Protein AF-A0A7S2PV99-F1 (afdb_monomer_lite)

Structure (mmCIF, N/CA/C/O backbone):
data_AF-A0A7S2PV99-F1
#
_entry.id   AF-A0A7S2PV99-F1
#
loop_
_atom_site.group_PDB
_atom_site.id
_atom_site.type_symbol
_atom_site.label_atom_id
_atom_site.label_alt_id
_atom_site.label_comp_id
_atom_site.label_asym_id
_atom_site.label_entity_id
_atom_site.label_seq_id
_atom_site.pdbx_PDB_ins_code
_atom_site.Cartn_x
_atom_site.Cartn_y
_atom_site.Cartn_z
_atom_site.occupancy
_atom_site.B_iso_or_equiv
_atom_site.auth_seq_id
_atom_site.auth_comp_id
_atom_site.auth_asym_id
_atom_site.auth_atom_id
_atom_site.pdbx_PDB_model_num
ATOM 1 N N . MET A 1 1 ? 14.494 -31.773 10.490 1.00 36.34 1 MET A N 1
ATOM 2 C CA . MET A 1 1 ? 15.776 -31.047 10.421 1.00 36.34 1 MET A CA 1
ATOM 3 C C . MET A 1 1 ? 15.807 -30.172 11.661 1.00 36.34 1 MET A C 1
ATOM 5 O O . MET A 1 1 ? 15.012 -29.248 11.762 1.00 36.34 1 MET A O 1
ATOM 9 N N . GLU A 1 2 ? 16.535 -30.639 12.672 1.00 25.75 2 GLU A N 1
ATOM 10 C CA . GLU A 1 2 ? 16.505 -30.145 14.052 1.00 25.75 2 GLU A CA 1
ATOM 11 C C . GLU A 1 2 ? 17.204 -28.788 14.174 1.00 25.75 2 GLU A C 1
ATOM 13 O O . GLU A 1 2 ? 18.261 -28.562 13.589 1.00 25.75 2 GLU A O 1
ATOM 18 N N . VAL A 1 3 ? 16.589 -27.887 14.935 1.00 31.22 3 VAL A N 1
ATOM 19 C CA . VAL A 1 3 ? 17.133 -26.573 15.290 1.00 31.22 3 VAL A CA 1
ATOM 20 C C . VAL A 1 3 ? 17.971 -26.751 16.560 1.00 31.22 3 VAL A C 1
ATOM 22 O O . VAL A 1 3 ? 17.421 -27.233 17.552 1.00 31.22 3 VAL A O 1
ATOM 25 N N . PRO A 1 4 ? 19.267 -26.390 16.595 1.00 48.78 4 PRO A N 1
ATOM 26 C CA . PRO A 1 4 ? 20.024 -26.475 17.832 1.00 48.78 4 PRO A CA 1
ATOM 27 C C . PRO A 1 4 ? 19.738 -25.277 18.748 1.00 48.78 4 PRO A C 1
ATOM 29 O O . PRO A 1 4 ? 19.772 -24.116 18.338 1.00 48.78 4 PRO A O 1
ATOM 32 N N . ASN A 1 5 ? 19.488 -25.611 20.015 1.00 32.91 5 ASN A N 1
ATOM 33 C CA . ASN A 1 5 ? 19.439 -24.722 21.170 1.00 32.91 5 ASN A CA 1
ATOM 34 C C . ASN A 1 5 ? 20.780 -24.005 21.378 1.00 32.91 5 ASN A C 1
ATOM 36 O O . ASN A 1 5 ? 21.828 -24.648 21.427 1.00 32.91 5 ASN A O 1
ATOM 40 N N . ALA A 1 6 ? 20.735 -22.695 21.614 1.00 34.94 6 ALA A N 1
ATOM 41 C CA . ALA A 1 6 ? 21.850 -21.945 22.177 1.00 34.94 6 ALA A CA 1
ATOM 42 C C . ALA A 1 6 ? 21.586 -21.709 23.670 1.00 34.94 6 ALA A C 1
ATOM 44 O O . ALA A 1 6 ? 20.625 -21.046 24.057 1.00 34.94 6 ALA A O 1
ATOM 45 N N . SER A 1 7 ? 22.440 -22.272 24.519 1.00 36.88 7 SER A N 1
ATOM 46 C CA . SER A 1 7 ? 22.496 -21.977 25.947 1.00 36.88 7 SER A CA 1
ATOM 47 C C . SER A 1 7 ? 23.949 -21.817 26.379 1.00 36.88 7 SER A C 1
ATOM 49 O O . SER A 1 7 ? 24.791 -22.640 26.038 1.00 36.88 7 SER A O 1
ATOM 51 N N . ALA A 1 8 ? 24.157 -20.786 27.198 1.00 33.94 8 ALA A N 1
ATOM 52 C CA . ALA A 1 8 ? 25.217 -20.608 28.187 1.00 33.94 8 ALA A CA 1
ATOM 53 C C . ALA A 1 8 ? 26.656 -20.331 27.710 1.00 33.94 8 ALA A C 1
ATOM 55 O O . ALA A 1 8 ? 27.409 -21.227 27.347 1.00 33.94 8 ALA A O 1
ATOM 56 N N . LEU A 1 9 ? 27.091 -19.089 27.951 1.00 36.53 9 LEU A N 1
ATOM 57 C CA . LEU A 1 9 ? 28.404 -18.820 28.535 1.00 36.53 9 LEU A CA 1
ATOM 58 C C . LEU A 1 9 ? 28.229 -17.879 29.732 1.00 36.53 9 LEU A C 1
ATOM 60 O O . LEU A 1 9 ? 27.889 -16.707 29.590 1.00 36.53 9 LEU A O 1
ATOM 64 N N . SER A 1 10 ? 28.444 -18.437 30.919 1.00 36.31 10 SER A N 1
ATOM 65 C CA . SER A 1 10 ? 28.735 -17.721 32.156 1.00 36.31 10 SER A CA 1
ATOM 66 C C . SER A 1 10 ? 30.209 -17.321 32.176 1.00 36.31 10 SER A C 1
ATOM 68 O O . SER A 1 10 ? 31.041 -18.137 31.785 1.00 36.31 10 SER A O 1
ATOM 70 N N . ASN A 1 11 ? 30.548 -16.161 32.743 1.00 38.31 11 ASN A N 1
ATOM 71 C CA . ASN A 1 11 ? 31.623 -16.102 33.734 1.00 38.31 11 ASN A CA 1
ATOM 72 C C . ASN A 1 11 ? 31.562 -14.843 34.609 1.00 38.31 11 ASN A C 1
ATOM 74 O O . ASN A 1 11 ? 31.379 -13.723 34.141 1.00 38.31 11 ASN A O 1
ATOM 78 N N . ASN A 1 12 ? 31.720 -15.126 35.900 1.00 36.06 12 ASN A N 1
ATOM 79 C CA . ASN A 1 12 ? 31.846 -14.261 37.065 1.00 36.06 12 ASN A CA 1
ATOM 80 C C . ASN A 1 12 ? 32.953 -13.206 36.964 1.00 36.06 12 ASN A C 1
ATOM 82 O O . ASN A 1 12 ? 34.054 -13.550 36.559 1.00 36.06 12 ASN A O 1
ATOM 86 N N . LEU A 1 13 ? 32.677 -12.022 37.519 1.00 39.84 13 LEU A N 1
ATOM 87 C CA . LEU A 1 13 ? 33.516 -11.124 38.344 1.00 39.84 13 LEU A CA 1
ATOM 88 C C . LEU A 1 13 ? 32.490 -10.138 38.954 1.00 39.84 13 LEU A C 1
ATOM 90 O O . LEU A 1 13 ? 31.627 -9.666 38.229 1.00 39.84 13 LEU A O 1
ATOM 94 N N . GLY A 1 14 ? 32.398 -9.771 40.227 1.00 35.97 14 GLY A N 1
ATOM 95 C CA . GLY A 1 14 ? 33.276 -9.772 41.389 1.00 35.97 14 GLY A CA 1
ATOM 96 C C . GLY A 1 14 ? 32.786 -8.596 42.260 1.00 35.97 14 GLY A C 1
ATOM 97 O O . GLY A 1 14 ? 32.424 -7.550 41.731 1.00 35.97 14 GLY A O 1
ATOM 98 N N . PHE A 1 15 ? 32.683 -8.807 43.570 1.00 38.91 15 PHE A N 1
ATOM 99 C CA . PHE A 1 15 ? 32.033 -7.958 44.580 1.00 38.91 15 PHE A CA 1
ATOM 100 C C . PHE A 1 15 ? 32.455 -6.474 44.622 1.00 38.91 15 PHE A C 1
ATOM 102 O O . PHE A 1 15 ? 33.627 -6.147 44.470 1.00 38.91 15 PHE A O 1
ATOM 109 N N . GLY A 1 16 ? 31.511 -5.605 45.011 1.00 35.00 16 GLY A N 1
ATOM 110 C CA . GLY A 1 16 ? 31.780 -4.235 45.462 1.00 35.00 16 GLY A CA 1
ATOM 111 C C . GLY A 1 16 ? 30.533 -3.548 46.023 1.00 35.00 16 GLY A C 1
ATOM 112 O O . GLY A 1 16 ? 29.842 -2.831 45.310 1.00 35.00 16 GLY A O 1
ATOM 113 N N . ALA A 1 17 ? 30.227 -3.795 47.298 1.00 42.03 17 ALA A N 1
ATOM 114 C CA . ALA A 1 17 ? 29.161 -3.121 48.033 1.00 42.03 17 ALA A CA 1
ATOM 115 C C . ALA A 1 17 ? 29.581 -1.692 48.417 1.00 42.03 17 ALA A C 1
ATOM 117 O O . ALA A 1 17 ? 30.610 -1.507 49.064 1.00 42.03 17 ALA A O 1
ATOM 118 N N . LEU A 1 18 ? 28.753 -0.697 48.091 1.00 39.94 18 LEU A N 1
ATOM 119 C CA . LEU A 1 18 ? 28.803 0.621 48.721 1.00 39.94 18 LEU A CA 1
ATOM 120 C C . LEU A 1 18 ? 27.372 1.095 49.004 1.00 39.94 18 LEU A C 1
ATOM 122 O O . LEU A 1 18 ? 26.647 1.526 48.109 1.00 39.94 18 LEU A O 1
ATOM 126 N N . LEU A 1 19 ? 26.963 0.961 50.269 1.00 39.59 19 LEU A N 1
ATOM 127 C CA . LEU A 1 19 ? 25.774 1.603 50.821 1.00 39.59 19 LEU A CA 1
ATOM 128 C C . LEU A 1 19 ? 25.999 3.120 50.843 1.00 39.59 19 LEU A C 1
ATOM 130 O O . LEU A 1 19 ? 26.859 3.603 51.577 1.00 39.59 19 LEU A O 1
ATOM 134 N N . LEU A 1 20 ? 25.169 3.869 50.120 1.00 40.88 20 LEU A N 1
ATOM 135 C CA . LEU A 1 20 ? 24.927 5.283 50.391 1.00 40.88 20 LEU A CA 1
ATOM 136 C C . LEU A 1 20 ? 23.432 5.483 50.638 1.00 40.88 20 LEU A C 1
ATOM 138 O O . LEU A 1 20 ? 22.601 5.371 49.740 1.00 40.88 20 LEU A O 1
ATOM 142 N N . LEU A 1 21 ? 23.121 5.747 51.906 1.00 40.41 21 LEU A N 1
ATOM 143 C CA . LEU A 1 21 ? 21.841 6.244 52.390 1.00 40.41 21 LEU A CA 1
ATOM 144 C C . LEU A 1 21 ? 21.615 7.653 51.827 1.00 40.41 21 LEU A C 1
ATOM 146 O O . LEU A 1 21 ? 22.391 8.562 52.119 1.00 40.41 21 LEU A O 1
ATOM 150 N N . VAL A 1 22 ? 20.536 7.844 51.067 1.00 36.28 22 VAL A N 1
ATOM 151 C CA . VAL A 1 22 ? 20.016 9.171 50.706 1.00 36.28 22 VAL A CA 1
ATOM 152 C C . VAL A 1 22 ? 18.573 9.268 51.214 1.00 36.28 22 VAL A C 1
ATOM 154 O O . VAL A 1 22 ? 17.797 8.331 51.011 1.00 36.28 22 VAL A O 1
ATOM 157 N N . PRO A 1 23 ? 18.212 10.352 51.923 1.00 44.16 23 PRO A N 1
ATOM 158 C CA . PRO A 1 23 ? 16.946 10.459 52.627 1.00 44.16 23 PRO A CA 1
ATOM 159 C C . PRO A 1 23 ? 15.760 10.673 51.683 1.00 44.16 23 PRO A C 1
ATOM 161 O O . PRO A 1 23 ? 15.818 11.412 50.702 1.00 44.16 23 PRO A O 1
ATOM 164 N N . VAL A 1 24 ? 14.658 10.034 52.067 1.00 43.69 24 VAL A N 1
ATOM 165 C CA . VAL A 1 24 ? 13.305 10.202 51.542 1.00 43.69 24 VAL A CA 1
ATOM 166 C C . VAL A 1 24 ? 12.853 11.647 51.768 1.00 43.69 24 VAL A C 1
ATOM 168 O O . VAL A 1 24 ? 12.660 12.065 52.909 1.00 43.69 24 VAL A O 1
ATOM 171 N N . ALA A 1 25 ? 12.647 12.395 50.683 1.00 38.59 25 ALA A N 1
ATOM 172 C CA . ALA A 1 25 ? 11.955 13.677 50.702 1.00 38.59 25 ALA A CA 1
ATOM 173 C C . ALA A 1 25 ? 10.665 13.582 49.876 1.00 38.59 25 ALA A C 1
ATOM 175 O O . ALA A 1 25 ? 10.669 13.340 48.671 1.00 38.59 25 ALA A O 1
ATOM 176 N N . PHE A 1 26 ? 9.564 13.759 50.599 1.00 41.53 26 PHE A N 1
ATOM 177 C CA . PHE A 1 26 ? 8.195 13.972 50.151 1.00 41.53 26 PHE A CA 1
ATOM 178 C C . PHE A 1 26 ? 8.094 14.935 48.952 1.00 41.53 26 PHE A C 1
ATOM 180 O O . PHE A 1 26 ? 8.444 16.105 49.075 1.00 41.53 26 PHE A O 1
ATOM 187 N N . PHE A 1 27 ? 7.479 14.487 47.855 1.00 37.78 27 PHE A N 1
ATOM 188 C CA . PHE A 1 27 ? 6.707 15.355 46.960 1.00 37.78 27 PHE A CA 1
ATOM 189 C C . PHE A 1 27 ? 5.425 14.631 46.545 1.00 37.78 27 PHE A C 1
ATOM 191 O O . PHE A 1 27 ? 5.362 13.897 45.562 1.00 37.78 27 PHE A O 1
ATOM 198 N N . LEU A 1 28 ? 4.382 14.844 47.345 1.00 38.62 28 LEU A N 1
ATOM 199 C CA . LEU A 1 28 ? 3.001 14.507 47.023 1.00 38.62 28 LEU A CA 1
ATOM 200 C C . LEU A 1 28 ? 2.459 15.620 46.111 1.00 38.62 28 LEU A C 1
ATOM 202 O O . LEU A 1 28 ? 1.840 16.575 46.572 1.00 38.62 28 LEU A O 1
ATOM 206 N N . VAL A 1 29 ? 2.726 15.531 44.806 1.00 40.41 29 VAL A N 1
ATOM 207 C CA . VAL A 1 29 ? 2.014 16.347 43.813 1.00 40.41 29 VAL A CA 1
ATOM 208 C C . VAL A 1 29 ? 0.779 15.565 43.380 1.00 40.41 29 VAL A C 1
ATOM 210 O O . VAL A 1 29 ? 0.835 14.677 42.533 1.00 40.41 29 VAL A O 1
ATOM 213 N N . MET A 1 30 ? -0.349 15.913 43.997 1.00 40.72 30 MET A N 1
ATOM 214 C CA . MET A 1 30 ? -1.696 15.552 43.560 1.00 40.72 30 MET A CA 1
ATOM 215 C C . MET A 1 30 ? -1.960 16.143 42.168 1.00 40.72 30 MET A C 1
ATOM 217 O O . MET A 1 30 ? -2.551 17.215 42.033 1.00 40.72 30 MET A O 1
ATOM 221 N N . THR A 1 31 ? -1.547 15.449 41.110 1.00 41.81 31 THR A N 1
ATOM 222 C CA . THR A 1 31 ? -2.120 15.686 39.786 1.00 41.81 31 THR A CA 1
ATOM 223 C C . THR A 1 31 ? -3.468 14.979 39.738 1.00 41.81 31 THR A C 1
ATOM 225 O O . THR A 1 31 ? -3.571 13.760 39.624 1.00 41.81 31 THR A O 1
ATOM 228 N N . LYS A 1 32 ? -4.540 15.770 39.859 1.00 41.47 32 LYS A N 1
ATOM 229 C CA . LYS A 1 32 ? -5.882 15.392 39.406 1.00 41.47 32 LYS A CA 1
ATOM 230 C C . LYS A 1 32 ? -5.780 15.007 37.927 1.00 41.47 32 LYS A C 1
ATOM 232 O O . LYS A 1 32 ? -5.940 15.861 37.058 1.00 41.47 32 LYS A O 1
ATOM 237 N N . LEU A 1 33 ? -5.537 13.732 37.635 1.00 42.75 33 LEU A N 1
ATOM 238 C CA . LEU A 1 33 ? -5.824 13.166 36.324 1.00 42.75 33 LEU A CA 1
ATOM 239 C C . LEU A 1 33 ? -7.334 13.292 36.131 1.00 42.75 33 LEU A C 1
ATOM 241 O O . LEU A 1 33 ? -8.124 12.537 36.699 1.00 42.75 33 LEU A O 1
ATOM 245 N N . HIS A 1 34 ? -7.739 14.318 35.384 1.00 39.97 34 HIS A N 1
ATOM 246 C CA . HIS A 1 34 ? -9.076 14.390 34.827 1.00 39.97 34 HIS A CA 1
ATOM 247 C C . HIS A 1 34 ? -9.261 13.132 33.980 1.00 39.97 34 HIS A C 1
ATOM 249 O O . HIS A 1 34 ? -8.740 13.039 32.871 1.00 39.97 34 HIS A O 1
ATOM 255 N N . ARG A 1 35 ? -10.009 12.159 34.510 1.00 43.56 35 ARG A N 1
ATOM 256 C CA . ARG A 1 35 ? -10.713 11.168 33.698 1.00 43.56 35 ARG A CA 1
ATOM 257 C C . ARG A 1 35 ? -11.726 11.940 32.857 1.00 43.56 35 ARG A C 1
ATOM 259 O O . ARG A 1 35 ? -12.893 12.051 33.221 1.00 43.56 35 ARG A O 1
ATOM 266 N N . GLY A 1 36 ? -11.254 12.554 31.776 1.00 40.62 36 GLY A N 1
ATOM 267 C CA . GLY A 1 36 ? -12.120 13.017 30.709 1.00 40.62 36 GLY A CA 1
ATOM 268 C C . GLY A 1 36 ? -12.810 11.782 30.156 1.00 40.62 36 GLY A C 1
ATOM 269 O O . GLY A 1 36 ? -12.171 10.949 29.520 1.00 40.62 36 GLY A O 1
ATOM 270 N N . SER A 1 37 ? -14.089 11.622 30.483 1.00 42.81 37 SER A N 1
ATOM 271 C CA . SER A 1 37 ? -14.964 10.661 29.824 1.00 42.81 37 SER A CA 1
ATOM 272 C C . SER A 1 37 ? -15.124 11.135 28.382 1.00 42.81 37 SER A C 1
ATOM 274 O O . SER A 1 37 ? -15.967 11.981 28.091 1.00 42.81 37 SER A O 1
ATOM 276 N N . TYR A 1 38 ? -14.236 10.692 27.496 1.00 46.25 38 TYR A N 1
ATOM 277 C CA . TYR A 1 38 ? -14.362 10.964 26.073 1.00 46.25 38 TYR A CA 1
ATOM 278 C C . TYR A 1 38 ? -15.216 9.863 25.468 1.00 46.25 38 TYR A C 1
ATOM 280 O O . TYR A 1 38 ? -14.878 8.681 25.540 1.00 46.25 38 TYR A O 1
ATOM 288 N N . ALA A 1 39 ? -16.357 10.266 24.911 1.00 49.22 39 ALA A N 1
ATOM 289 C CA . ALA A 1 39 ? -17.206 9.365 24.159 1.00 49.22 39 ALA A CA 1
ATOM 290 C C . ALA A 1 39 ? -16.376 8.757 23.011 1.00 49.22 39 ALA A C 1
ATOM 292 O O . ALA A 1 39 ? -15.686 9.509 22.314 1.00 49.22 39 ALA A O 1
ATOM 293 N N . PRO A 1 40 ? -16.411 7.427 22.811 1.00 56.97 40 PRO A N 1
ATOM 294 C CA . PRO A 1 40 ? -15.752 6.802 21.671 1.00 56.97 40 PRO A CA 1
ATOM 295 C C . PRO A 1 40 ? -16.229 7.479 20.384 1.00 56.97 40 PRO A C 1
ATOM 297 O O . PRO A 1 40 ? -17.386 7.903 20.307 1.00 56.97 40 PRO A O 1
ATOM 300 N N . ALA A 1 41 ? -15.349 7.577 19.382 1.00 54.22 41 ALA A N 1
ATOM 301 C CA . ALA A 1 41 ? -15.728 8.022 18.047 1.00 54.22 41 ALA A CA 1
ATOM 302 C C . ALA A 1 41 ? -16.822 7.078 17.530 1.00 54.22 41 ALA A C 1
ATOM 304 O O . ALA A 1 41 ? -16.554 5.975 17.057 1.00 54.22 41 ALA A O 1
ATOM 305 N N . THR A 1 42 ? -18.074 7.478 17.724 1.00 59.53 42 THR A N 1
ATOM 306 C CA . THR A 1 42 ? -19.227 6.757 17.215 1.00 59.53 42 THR A CA 1
ATOM 307 C C . THR A 1 42 ? -19.244 6.993 15.721 1.00 59.53 42 THR A C 1
ATOM 309 O O . THR A 1 42 ? -19.076 8.127 15.262 1.00 59.53 42 THR A O 1
ATOM 312 N N . ALA A 1 43 ? -19.405 5.918 14.949 1.00 56.06 43 ALA A N 1
ATOM 313 C CA . ALA A 1 43 ? -19.737 6.069 13.543 1.00 56.06 43 ALA A CA 1
ATOM 314 C C . ALA A 1 43 ? -20.961 7.004 13.476 1.00 56.06 43 ALA A C 1
ATOM 316 O O . ALA A 1 43 ? -21.971 6.704 14.123 1.00 56.06 43 ALA A O 1
ATOM 317 N N . PRO A 1 44 ? -20.880 8.162 12.795 1.00 52.09 44 PRO A N 1
ATOM 318 C CA . PRO A 1 44 ? -22.028 9.046 12.700 1.00 52.09 44 PRO A CA 1
ATOM 319 C C . PRO A 1 44 ? -23.192 8.272 12.075 1.00 52.09 44 PRO A C 1
ATOM 321 O O . PRO A 1 44 ? -22.983 7.443 11.183 1.00 52.09 44 PRO A O 1
ATOM 324 N N . ALA A 1 45 ? -24.417 8.542 12.540 1.00 56.00 45 ALA A N 1
ATOM 325 C CA . ALA A 1 45 ? -25.624 8.119 11.835 1.00 56.00 45 ALA A CA 1
ATOM 326 C C . ALA A 1 45 ? -25.456 8.459 10.346 1.00 56.00 45 ALA A C 1
ATOM 328 O O . ALA A 1 45 ? -24.974 9.551 10.050 1.00 56.00 45 ALA A O 1
ATOM 329 N N . ALA A 1 46 ? -25.758 7.486 9.471 1.00 52.25 46 ALA A N 1
ATOM 330 C CA . ALA A 1 46 ? -25.542 7.480 8.019 1.00 52.25 46 ALA A CA 1
ATOM 331 C C . ALA A 1 46 ? -24.991 8.805 7.464 1.00 52.25 46 ALA A C 1
ATOM 333 O O . ALA A 1 46 ? -25.727 9.786 7.359 1.00 52.25 46 ALA A O 1
ATOM 334 N N . ALA A 1 47 ? -23.692 8.826 7.139 1.00 46.56 47 ALA A N 1
ATOM 335 C CA . ALA A 1 47 ? -23.026 10.014 6.613 1.00 46.56 47 ALA A CA 1
ATOM 336 C C . ALA A 1 47 ? -23.880 10.660 5.503 1.00 46.56 47 ALA A C 1
ATOM 338 O O . ALA A 1 47 ? -24.377 9.928 4.638 1.00 46.56 47 ALA A O 1
ATOM 339 N N . PRO A 1 48 ? -24.069 11.996 5.514 1.00 44.44 48 PRO A N 1
ATOM 340 C CA 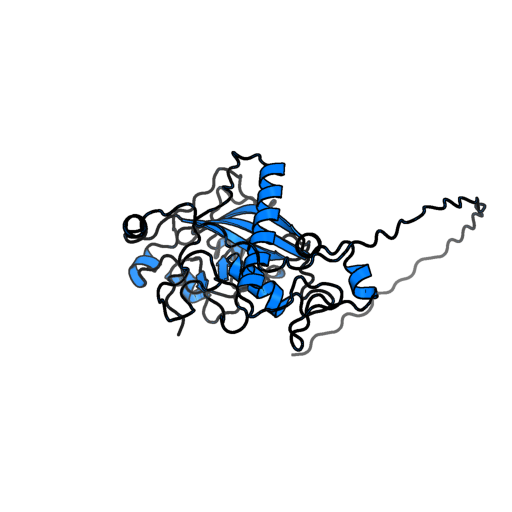. PRO A 1 48 ? -24.809 12.672 4.460 1.00 44.44 48 PRO A CA 1
ATOM 341 C C . PRO A 1 48 ? -24.202 12.273 3.119 1.00 44.44 48 PRO A C 1
ATOM 343 O O . PRO A 1 48 ? -22.976 12.243 2.973 1.00 44.44 48 PRO A O 1
ATOM 346 N N . ALA A 1 49 ? -25.063 11.907 2.168 1.00 45.25 49 ALA A N 1
ATOM 347 C CA . ALA A 1 49 ? -24.644 11.562 0.821 1.00 45.25 49 ALA A CA 1
ATOM 348 C C . ALA A 1 49 ? -23.719 12.673 0.312 1.00 45.25 49 ALA A C 1
ATOM 350 O O . ALA A 1 49 ? -24.135 13.828 0.203 1.00 45.25 49 ALA A O 1
ATOM 351 N N . TYR A 1 50 ? -22.451 12.337 0.067 1.00 42.78 50 TYR A N 1
ATOM 352 C CA . TYR A 1 50 ? -21.514 13.261 -0.554 1.00 42.78 50 TYR A CA 1
ATOM 353 C C . TYR A 1 50 ? -22.150 13.691 -1.876 1.00 42.78 50 TYR A C 1
ATOM 355 O O . TYR A 1 50 ? -22.381 12.863 -2.759 1.00 42.78 50 TYR A O 1
ATOM 363 N N . SER A 1 51 ? -22.503 14.973 -1.975 1.00 41.66 51 SER A N 1
ATOM 364 C CA . SER A 1 51 ? -22.981 15.568 -3.216 1.00 41.66 51 SER A CA 1
ATOM 365 C C . SER A 1 51 ? -21.914 15.307 -4.273 1.00 41.66 51 SER A C 1
ATOM 367 O O . SER A 1 51 ? -20.779 15.765 -4.127 1.00 41.66 51 SER A O 1
ATOM 369 N N . ALA A 1 52 ? -22.282 14.558 -5.310 1.00 44.34 52 ALA A N 1
ATOM 370 C CA . ALA A 1 52 ? -21.471 14.289 -6.485 1.00 44.34 52 ALA A CA 1
ATOM 371 C C . ALA A 1 52 ? -21.193 15.595 -7.256 1.00 44.34 52 ALA A C 1
ATOM 373 O O . ALA A 1 52 ? -21.788 15.872 -8.290 1.00 44.34 52 ALA A O 1
ATOM 374 N N . ALA A 1 53 ? -20.293 16.422 -6.737 1.00 43.81 53 ALA A N 1
ATOM 375 C CA . ALA A 1 53 ? -19.611 17.469 -7.480 1.00 43.81 53 ALA A CA 1
ATOM 376 C C . ALA A 1 53 ? -18.204 16.914 -7.769 1.00 43.81 53 ALA A C 1
ATOM 378 O O . ALA A 1 53 ? -17.490 16.574 -6.836 1.00 43.81 53 ALA A O 1
ATOM 379 N N . ALA A 1 54 ? -17.738 16.694 -8.995 1.00 45.78 54 ALA A N 1
ATOM 380 C CA . ALA A 1 54 ? -18.125 17.234 -10.283 1.00 45.78 54 ALA A CA 1
ATOM 381 C C . ALA A 1 54 ? -18.282 16.107 -11.314 1.00 45.78 54 ALA A C 1
ATOM 383 O O . ALA A 1 54 ? -17.405 15.254 -11.467 1.00 45.78 54 ALA A O 1
ATOM 384 N N . GLY A 1 55 ? -19.395 16.132 -12.045 1.00 41.28 55 GLY A N 1
ATOM 385 C CA . GLY A 1 55 ? -19.572 15.337 -13.249 1.00 41.28 55 GLY A CA 1
ATOM 386 C C . GLY A 1 55 ? -18.644 15.840 -14.349 1.00 41.28 55 GLY A C 1
ATOM 387 O O . GLY A 1 55 ? -19.036 16.681 -15.152 1.00 41.28 55 GLY A O 1
ATOM 388 N N . ALA A 1 56 ? -17.434 15.286 -14.423 1.00 48.53 56 ALA A N 1
ATOM 38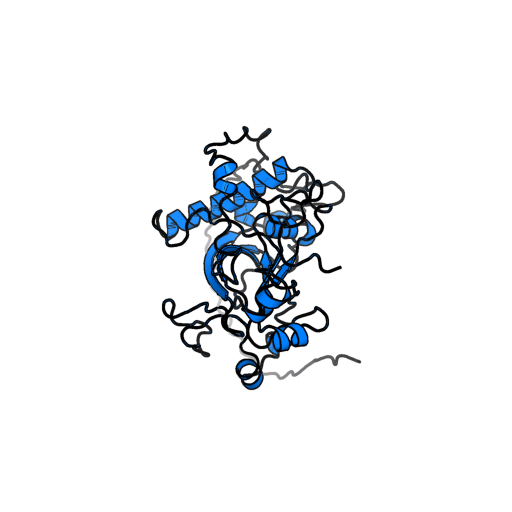9 C CA . ALA A 1 56 ? -16.855 15.045 -15.735 1.00 48.53 56 ALA A CA 1
ATOM 390 C C . ALA A 1 56 ? -17.849 14.128 -16.456 1.00 48.53 56 ALA A C 1
ATOM 392 O O . ALA A 1 56 ? -18.213 13.068 -15.941 1.00 48.53 56 ALA A O 1
ATOM 393 N N . THR A 1 57 ? -18.388 14.589 -17.581 1.00 52.09 57 THR A N 1
ATOM 394 C CA . THR A 1 57 ? -19.350 13.802 -18.356 1.00 52.09 57 THR A CA 1
ATOM 395 C C . THR A 1 57 ? -18.751 12.422 -18.655 1.00 52.09 57 THR A C 1
ATOM 397 O O . THR A 1 57 ? -17.554 12.310 -18.906 1.00 52.09 57 THR A O 1
ATOM 400 N N . TYR A 1 58 ? -19.561 11.360 -18.644 1.00 54.69 58 TYR A N 1
ATOM 401 C CA . TYR A 1 58 ? -19.126 9.990 -18.979 1.00 54.69 58 TYR A CA 1
ATOM 402 C C . TYR A 1 58 ? -18.342 9.919 -20.310 1.00 54.69 58 TYR A C 1
ATOM 404 O O . TYR A 1 58 ? -17.479 9.069 -20.492 1.00 54.69 58 TYR A O 1
ATOM 412 N N . GLN A 1 59 ? -18.591 10.869 -21.218 1.00 50.78 59 GLN A N 1
ATOM 413 C CA . GLN A 1 59 ? -17.877 11.037 -22.484 1.00 50.78 59 GLN A CA 1
ATOM 414 C C . GLN A 1 59 ? -16.414 11.495 -22.322 1.00 50.78 59 GLN A C 1
ATOM 416 O O . GLN A 1 59 ? -15.569 11.120 -23.125 1.00 50.78 59 GLN A O 1
ATOM 421 N N . GLU A 1 60 ? -16.068 12.237 -21.269 1.00 53.94 60 GLU A N 1
ATOM 422 C CA . GLU A 1 60 ? -14.677 12.609 -20.974 1.00 53.94 60 GLU A CA 1
ATOM 423 C C . GLU A 1 60 ? -13.886 11.453 -20.338 1.00 53.94 60 GLU A C 1
ATOM 425 O O . GLU A 1 60 ? -12.675 11.360 -20.523 1.00 53.94 60 GLU A O 1
ATOM 430 N N . GLN A 1 61 ? -14.573 10.503 -19.691 1.00 53.28 61 GLN A N 1
ATOM 431 C CA . GLN A 1 61 ? -13.994 9.224 -19.252 1.00 53.28 61 GLN A CA 1
ATOM 432 C C . GLN A 1 61 ? -13.780 8.217 -20.397 1.00 53.28 61 GLN A C 1
ATOM 434 O O . GLN A 1 61 ? -13.129 7.199 -20.178 1.00 53.28 61 GLN A O 1
ATOM 439 N N . LEU A 1 62 ? -14.307 8.485 -21.598 1.00 54.78 62 LEU A N 1
ATOM 440 C CA . LEU A 1 62 ? -14.095 7.668 -22.800 1.00 54.78 62 LEU A CA 1
ATOM 441 C C . LEU A 1 62 ? -12.938 8.167 -23.677 1.00 54.78 62 LEU A C 1
ATOM 443 O O . LEU A 1 62 ? -12.674 7.577 -24.725 1.00 54.78 62 LEU A O 1
ATOM 447 N N . ARG A 1 63 ? -12.227 9.231 -23.279 1.00 66.12 63 ARG A N 1
ATOM 448 C CA . ARG A 1 63 ? -10.932 9.527 -23.900 1.00 66.12 63 ARG A CA 1
ATOM 449 C C . ARG A 1 63 ? -10.006 8.343 -23.635 1.00 66.12 63 ARG A C 1
ATOM 451 O O . ARG A 1 63 ? -9.833 7.970 -22.478 1.00 66.12 63 ARG A O 1
ATOM 458 N N . SER A 1 64 ? -9.450 7.776 -24.709 1.00 67.38 64 SER A N 1
ATOM 459 C CA . SER A 1 64 ? -8.451 6.707 -24.638 1.00 67.38 64 SER A CA 1
ATOM 460 C C . SER A 1 64 ? -7.396 7.091 -23.612 1.00 67.38 64 SER A C 1
ATOM 462 O O . SER A 1 64 ? -6.837 8.195 -23.684 1.00 67.38 64 SER A O 1
ATOM 464 N N . ASP A 1 65 ? -7.166 6.212 -22.646 1.00 79.88 65 ASP A N 1
ATOM 465 C CA . ASP A 1 65 ? -6.126 6.419 -21.659 1.00 79.88 65 ASP A CA 1
ATOM 466 C C . ASP A 1 65 ? -4.804 6.526 -22.437 1.00 79.88 65 ASP A C 1
ATOM 468 O O . ASP A 1 65 ? -4.560 5.698 -23.317 1.00 79.88 65 ASP A O 1
ATOM 472 N N . PRO A 1 66 ? -3.935 7.527 -22.187 1.00 82.12 66 PRO A N 1
ATOM 473 C CA . PRO A 1 66 ? -2.637 7.621 -22.863 1.00 82.12 66 PRO A CA 1
ATOM 474 C C . PRO A 1 66 ? -1.817 6.320 -22.827 1.00 82.12 66 PRO A C 1
ATOM 476 O O . PRO A 1 66 ? -0.912 6.123 -23.632 1.00 82.12 66 PRO A O 1
ATOM 479 N N . CYS A 1 67 ? -2.146 5.431 -21.897 1.00 89.69 67 CYS A N 1
ATOM 480 C CA . CYS A 1 67 ? -1.525 4.137 -21.683 1.00 89.69 67 CYS A CA 1
ATOM 481 C C . CYS A 1 67 ? -2.165 2.979 -22.460 1.00 89.69 67 CYS A C 1
ATOM 483 O O . CYS A 1 67 ? -1.743 1.839 -22.301 1.00 89.69 67 CYS A O 1
ATOM 485 N N . ASP A 1 68 ? -3.152 3.245 -23.314 1.00 88.19 68 ASP A N 1
ATOM 486 C CA . ASP A 1 68 ? -3.714 2.247 -24.229 1.00 88.19 68 ASP A CA 1
ATOM 487 C C . ASP A 1 68 ? -2.747 1.923 -25.387 1.00 88.19 68 ASP A C 1
ATOM 489 O O . ASP A 1 68 ? -2.881 0.893 -26.043 1.00 88.19 68 ASP A O 1
ATOM 493 N N . ALA A 1 69 ? -1.759 2.789 -25.650 1.00 92.19 69 ALA A N 1
ATOM 494 C CA . ALA A 1 69 ? -0.824 2.655 -26.771 1.00 92.19 69 ALA A CA 1
ATOM 495 C C . ALA A 1 69 ? 0.480 1.904 -26.434 1.00 92.19 69 ALA A C 1
ATOM 497 O O . ALA A 1 69 ? 1.256 1.585 -27.336 1.00 92.19 69 ALA A O 1
ATOM 498 N N . GLY A 1 70 ? 0.766 1.653 -25.157 1.00 95.56 70 GLY A N 1
ATOM 499 C CA . GLY A 1 70 ? 2.079 1.188 -24.716 1.00 95.56 70 GLY A CA 1
ATOM 500 C C . GLY A 1 70 ? 2.232 1.189 -23.199 1.00 95.56 70 GLY A C 1
ATOM 501 O O . GLY A 1 70 ? 1.374 1.739 -22.501 1.00 95.56 70 GLY A O 1
ATOM 502 N N . PRO A 1 71 ? 3.340 0.640 -22.664 1.00 96.50 71 PRO A N 1
ATOM 503 C CA . PRO A 1 71 ? 3.692 0.885 -21.274 1.00 96.50 71 PRO A CA 1
ATOM 504 C C . PRO A 1 71 ? 3.789 2.394 -21.061 1.00 96.50 71 PRO A C 1
ATOM 506 O O . PRO A 1 71 ? 4.288 3.132 -21.914 1.00 96.50 71 PRO A O 1
ATOM 509 N N . CYS A 1 72 ? 3.307 2.869 -19.924 1.00 95.75 72 CYS A N 1
ATOM 510 C CA . CYS A 1 72 ? 3.315 4.290 -19.644 1.00 95.75 72 CYS A CA 1
ATOM 511 C C . CYS A 1 72 ? 3.699 4.570 -18.199 1.00 95.75 72 CYS A C 1
ATOM 513 O O . CYS A 1 72 ? 3.540 3.739 -17.302 1.00 95.75 72 CYS A O 1
ATOM 515 N N . ARG A 1 73 ? 4.153 5.798 -17.964 1.00 96.75 73 ARG A N 1
ATOM 516 C CA . ARG A 1 73 ? 4.426 6.277 -16.618 1.00 96.75 73 ARG A CA 1
ATOM 517 C C . ARG A 1 73 ? 3.128 6.651 -15.904 1.00 96.75 73 ARG A C 1
ATOM 519 O O . ARG A 1 73 ? 2.364 7.490 -16.381 1.00 96.75 73 ARG A O 1
ATOM 526 N N . ARG A 1 74 ? 2.917 6.079 -14.722 1.00 96.00 74 ARG A N 1
ATOM 527 C CA . ARG A 1 74 ? 1.790 6.348 -13.820 1.00 96.00 74 ARG A CA 1
ATOM 528 C C . ARG A 1 74 ? 2.287 6.929 -12.510 1.00 96.00 74 ARG A C 1
ATOM 530 O O . ARG A 1 74 ? 3.306 6.478 -12.001 1.00 96.00 74 ARG A O 1
ATOM 537 N N . GLU A 1 75 ? 1.524 7.854 -11.937 1.00 97.19 75 GLU A N 1
ATOM 538 C CA . GLU A 1 75 ? 1.700 8.303 -10.556 1.00 97.19 75 GLU A CA 1
ATOM 539 C C . GLU A 1 75 ? 0.410 8.095 -9.771 1.00 97.19 75 GLU A C 1
ATOM 541 O O . GLU A 1 75 ? -0.655 8.549 -10.190 1.00 97.19 75 GLU A O 1
ATOM 546 N N . PHE A 1 76 ? 0.498 7.420 -8.629 1.00 97.88 76 PHE A N 1
ATOM 547 C CA . PHE A 1 76 ? -0.654 7.154 -7.772 1.00 97.88 76 PHE A CA 1
ATOM 548 C C . PHE A 1 76 ? -0.224 6.863 -6.338 1.00 97.88 76 PHE A C 1
ATOM 550 O O . PHE A 1 76 ? 0.964 6.737 -6.036 1.00 97.88 76 PHE A O 1
ATOM 557 N N . TYR A 1 77 ? -1.198 6.779 -5.433 1.00 98.38 77 TYR A N 1
ATOM 558 C CA . TYR A 1 77 ? -0.931 6.416 -4.049 1.00 98.38 77 TYR A CA 1
ATOM 559 C C . TYR A 1 77 ? -1.051 4.913 -3.821 1.00 98.38 77 TYR A C 1
ATOM 561 O O . TYR A 1 77 ? -2.075 4.302 -4.124 1.00 98.38 77 TYR A O 1
ATOM 569 N N . MET A 1 78 ? -0.016 4.347 -3.210 1.00 98.56 78 MET A N 1
ATOM 570 C CA . MET A 1 78 ? -0.066 3.054 -2.539 1.00 98.56 78 MET A CA 1
ATOM 571 C C . MET A 1 78 ? -0.005 3.259 -1.024 1.00 98.56 78 MET A C 1
ATOM 573 O O . MET A 1 78 ? 0.422 4.301 -0.525 1.00 98.56 78 MET A O 1
ATOM 577 N N . TYR A 1 79 ? -0.416 2.243 -0.282 1.00 98.69 79 TYR A N 1
ATOM 578 C CA . TYR A 1 79 ? -0.518 2.256 1.165 1.00 98.69 79 TYR A CA 1
ATOM 579 C C . TYR A 1 79 ? 0.112 0.997 1.740 1.00 98.69 79 TYR A C 1
ATOM 581 O O . TYR A 1 79 ? 0.032 -0.081 1.148 1.00 98.69 79 TYR A O 1
ATOM 589 N N . ARG A 1 80 ? 0.736 1.120 2.908 1.00 98.31 80 ARG A N 1
ATOM 590 C CA . ARG A 1 80 ? 1.358 -0.009 3.604 1.00 98.31 80 ARG A CA 1
ATOM 591 C C . ARG A 1 80 ? 1.044 0.060 5.087 1.00 98.31 80 ARG A C 1
ATOM 593 O O . ARG A 1 80 ? 1.271 1.087 5.716 1.00 98.31 80 ARG A O 1
ATOM 600 N N . ALA A 1 81 ? 0.540 -1.039 5.630 1.00 98.44 81 ALA A N 1
ATOM 601 C CA . ALA A 1 81 ? 0.435 -1.237 7.066 1.00 98.44 81 ALA A CA 1
ATOM 602 C C . ALA A 1 81 ? 1.792 -1.726 7.596 1.00 98.44 81 ALA A C 1
ATOM 604 O O . ALA A 1 81 ? 2.356 -2.674 7.048 1.00 98.44 81 ALA A O 1
ATOM 605 N N . GLN A 1 82 ? 2.338 -1.063 8.614 1.00 97.56 82 GLN A N 1
ATOM 606 C CA . GLN A 1 82 ? 3.658 -1.375 9.166 1.00 97.56 82 GLN A CA 1
ATOM 607 C C . GLN A 1 82 ? 3.701 -1.091 10.669 1.00 97.56 82 GLN A C 1
ATOM 609 O O . GLN A 1 82 ? 2.903 -0.308 11.187 1.00 97.56 82 GLN A O 1
ATOM 614 N N . SER A 1 83 ? 4.639 -1.731 11.357 1.00 97.19 83 SER A N 1
ATOM 615 C CA . SER A 1 83 ? 5.060 -1.366 12.708 1.00 97.19 83 SER A CA 1
ATOM 616 C C . SER A 1 83 ? 5.886 -0.069 12.712 1.00 97.19 83 SER A C 1
ATOM 618 O O . SER A 1 83 ? 6.089 0.584 11.677 1.00 97.19 83 SER A O 1
ATOM 620 N N . ASP A 1 84 ? 6.413 0.297 13.878 1.00 96.25 84 ASP A N 1
ATOM 621 C CA . ASP A 1 84 ? 7.293 1.463 14.034 1.00 96.25 84 ASP A CA 1
ATOM 622 C C . ASP A 1 84 ? 8.688 1.245 13.430 1.00 96.25 84 ASP A C 1
ATOM 624 O O . ASP A 1 84 ? 9.435 2.198 13.202 1.00 96.25 84 ASP A O 1
ATOM 628 N N . PHE A 1 85 ? 9.030 0.002 13.080 1.00 94.62 85 PHE A N 1
ATOM 629 C CA . PHE A 1 85 ? 10.245 -0.286 12.330 1.00 94.62 85 PHE A CA 1
ATOM 630 C C . PHE A 1 85 ? 10.179 0.336 10.934 1.00 94.62 85 PHE A C 1
ATOM 632 O O . PHE A 1 85 ? 9.122 0.384 10.303 1.00 94.62 85 PHE A O 1
ATOM 639 N N . ASN A 1 86 ? 11.322 0.812 10.440 1.00 90.06 86 ASN A N 1
ATOM 640 C CA . ASN A 1 86 ? 11.467 1.352 9.092 1.00 90.06 86 ASN A CA 1
ATOM 641 C C . ASN A 1 86 ? 12.216 0.347 8.220 1.00 90.06 86 ASN A C 1
ATOM 643 O O . ASN A 1 86 ? 13.342 -0.032 8.534 1.00 90.06 86 ASN A O 1
ATOM 647 N N . TYR A 1 87 ? 11.600 -0.042 7.106 1.00 87.00 87 TYR A N 1
ATOM 648 C CA . TYR A 1 87 ? 12.196 -0.931 6.113 1.00 87.00 87 TYR A CA 1
ATOM 649 C C . TYR A 1 87 ? 12.289 -0.221 4.760 1.00 87.00 87 TYR A C 1
ATOM 651 O O . TYR A 1 87 ? 11.452 0.639 4.465 1.00 87.00 87 TYR A O 1
ATOM 659 N N . PRO A 1 88 ? 13.264 -0.580 3.909 1.00 90.38 88 PRO A N 1
ATOM 660 C CA . PRO A 1 88 ? 13.285 -0.120 2.526 1.00 90.38 88 PRO A CA 1
ATOM 661 C C . PRO A 1 88 ? 11.986 -0.495 1.796 1.00 90.38 88 PRO A C 1
ATOM 663 O O . PRO A 1 88 ? 11.474 -1.601 1.971 1.00 90.38 88 PRO A O 1
ATOM 666 N N . MET A 1 89 ? 11.477 0.387 0.928 1.00 94.44 89 MET A N 1
ATOM 667 C CA . MET A 1 89 ? 10.301 0.118 0.076 1.00 94.44 89 MET A CA 1
ATOM 668 C C . MET A 1 89 ? 10.672 -0.756 -1.138 1.00 94.44 89 MET A C 1
ATOM 670 O O . MET A 1 89 ? 10.478 -0.399 -2.300 1.00 94.44 89 MET A O 1
ATOM 674 N N . GLN A 1 90 ? 11.270 -1.906 -0.840 1.00 95.50 90 GLN A N 1
ATOM 675 C CA . GLN A 1 90 ? 11.851 -2.864 -1.773 1.00 95.50 90 GLN A CA 1
ATOM 676 C C . GLN A 1 90 ? 11.546 -4.283 -1.296 1.00 95.50 90 GLN A C 1
ATOM 678 O O . GLN A 1 90 ? 11.796 -4.608 -0.133 1.00 95.50 90 GLN A O 1
ATOM 683 N N . ASN A 1 91 ? 11.047 -5.129 -2.198 1.00 97.62 91 ASN A N 1
ATOM 684 C CA . ASN A 1 91 ? 10.479 -6.446 -1.882 1.00 97.62 91 ASN A CA 1
ATOM 685 C C . ASN A 1 91 ? 9.354 -6.333 -0.859 1.00 97.62 91 ASN A C 1
ATOM 687 O O . ASN A 1 91 ? 9.369 -6.970 0.192 1.00 97.62 91 ASN A O 1
ATOM 691 N N . VAL A 1 92 ? 8.412 -5.442 -1.145 1.00 97.69 92 VAL A N 1
ATOM 692 C CA . VAL A 1 92 ? 7.306 -5.136 -0.247 1.00 97.69 92 VAL A CA 1
ATOM 693 C C . VAL A 1 92 ? 5.984 -5.303 -0.967 1.00 97.69 92 VAL A C 1
ATOM 695 O O . VAL A 1 92 ? 5.847 -4.958 -2.142 1.00 97.69 92 VAL A O 1
ATOM 698 N N . ASN A 1 93 ? 4.993 -5.791 -0.230 1.00 98.38 93 ASN A N 1
ATOM 699 C CA . ASN A 1 93 ? 3.605 -5.650 -0.628 1.00 98.38 93 ASN A CA 1
ATOM 700 C C . ASN A 1 93 ? 3.039 -4.337 -0.108 1.00 98.38 93 ASN A C 1
ATOM 702 O O . ASN A 1 93 ? 3.314 -3.901 1.017 1.00 98.38 93 ASN A O 1
ATOM 706 N N . THR A 1 94 ? 2.243 -3.716 -0.955 1.00 98.56 94 THR A N 1
ATOM 707 C CA . THR A 1 94 ? 1.477 -2.515 -0.653 1.00 98.56 94 THR A CA 1
ATOM 708 C C . THR A 1 94 ? 0.051 -2.736 -1.147 1.00 98.56 94 THR A C 1
ATOM 710 O O . THR A 1 94 ? -0.293 -3.797 -1.674 1.00 98.56 94 THR A O 1
ATOM 713 N N . ALA A 1 95 ? -0.812 -1.756 -0.946 1.00 98.69 95 ALA A N 1
ATOM 714 C CA . ALA A 1 95 ? -2.197 -1.836 -1.356 1.00 98.69 95 ALA A CA 1
ATOM 715 C C . ALA A 1 95 ? -2.727 -0.473 -1.797 1.00 98.69 95 ALA A C 1
ATOM 717 O O . ALA A 1 95 ? -2.141 0.568 -1.532 1.00 98.69 95 ALA A O 1
ATOM 718 N N . SER A 1 96 ? -3.872 -0.491 -2.453 1.00 98.56 96 SER A N 1
ATOM 719 C CA . SER A 1 96 ? -4.791 0.644 -2.548 1.00 98.56 96 SER A CA 1
ATOM 720 C C . SER A 1 96 ? -5.304 1.087 -1.170 1.00 98.56 96 SER A C 1
ATOM 722 O O . SER A 1 96 ? -5.142 0.370 -0.178 1.00 98.56 96 SER A O 1
ATOM 724 N N . LEU A 1 97 ? -5.996 2.231 -1.100 1.00 98.69 97 LEU A N 1
ATOM 725 C CA . LEU A 1 97 ? -6.662 2.664 0.137 1.00 98.69 97 LEU A CA 1
ATOM 726 C C . LEU A 1 97 ? -7.688 1.621 0.606 1.00 98.69 97 LEU A C 1
ATOM 728 O O . LEU A 1 97 ? -7.709 1.245 1.776 1.00 98.69 97 LEU A O 1
ATOM 732 N N . ALA A 1 98 ? -8.505 1.110 -0.318 1.00 98.50 98 ALA A N 1
ATOM 733 C CA . ALA A 1 98 ? -9.459 0.048 -0.018 1.00 98.50 98 ALA A CA 1
ATOM 734 C C . ALA A 1 98 ? -8.748 -1.237 0.432 1.00 98.50 98 ALA A C 1
ATOM 736 O O . ALA A 1 98 ? -9.181 -1.877 1.388 1.00 98.50 98 ALA A O 1
ATOM 737 N N . GLY A 1 99 ? -7.632 -1.595 -0.207 1.00 98.44 99 GLY A N 1
ATOM 738 C CA . GLY A 1 99 ? -6.877 -2.806 0.107 1.00 98.44 99 GLY A CA 1
ATOM 739 C C . GLY A 1 99 ? -6.156 -2.761 1.451 1.00 98.44 99 GLY A C 1
ATOM 740 O O . GLY A 1 99 ? -6.174 -3.762 2.166 1.00 98.44 99 GLY A O 1
ATOM 741 N N . VAL A 1 100 ? -5.579 -1.621 1.849 1.00 98.81 100 VAL A N 1
ATOM 742 C CA . VAL A 1 100 ? -4.956 -1.512 3.179 1.00 98.81 100 VAL A CA 1
ATOM 743 C C . VAL A 1 100 ? -6.014 -1.559 4.277 1.00 98.81 100 VAL A C 1
ATOM 745 O O . VAL A 1 100 ? -5.816 -2.232 5.284 1.00 98.81 100 VAL A O 1
ATOM 748 N N . MET A 1 101 ? -7.173 -0.929 4.064 1.00 98.81 101 MET A N 1
ATOM 749 C CA . MET A 1 101 ? -8.268 -0.969 5.034 1.00 98.81 101 MET A CA 1
ATOM 750 C C . MET A 1 101 ? -8.907 -2.359 5.128 1.00 98.81 101 MET A C 1
ATOM 752 O O . MET A 1 101 ? -9.221 -2.801 6.232 1.00 98.81 101 MET A O 1
ATOM 756 N N . TRP A 1 102 ? -9.019 -3.078 4.004 1.00 98.56 102 TRP A N 1
ATOM 757 C CA . TRP A 1 102 ? -9.391 -4.496 3.978 1.00 98.56 102 TRP A CA 1
ATOM 758 C C . TRP A 1 102 ? -8.421 -5.332 4.820 1.00 98.56 102 TRP A C 1
ATOM 760 O O . TRP A 1 102 ? -8.864 -6.102 5.669 1.00 98.56 102 TRP A O 1
ATOM 770 N N . TYR A 1 103 ? -7.108 -5.148 4.640 1.00 98.62 103 TYR A N 1
ATOM 771 C CA . TYR A 1 103 ? -6.077 -5.925 5.340 1.00 98.62 103 TYR A CA 1
ATOM 772 C C . TYR A 1 103 ? -6.090 -5.675 6.846 1.00 98.62 103 TYR A C 1
ATOM 774 O O . TYR A 1 103 ? -6.089 -6.620 7.636 1.00 98.62 103 TYR A O 1
ATOM 782 N N . LEU A 1 104 ? -6.175 -4.406 7.251 1.00 98.75 104 LEU A N 1
ATOM 783 C CA . LEU A 1 104 ? -6.254 -4.044 8.662 1.00 98.75 104 LEU A CA 1
ATOM 784 C C . LEU A 1 104 ? -7.440 -4.725 9.344 1.00 98.75 104 LEU A C 1
ATOM 786 O O . LEU A 1 104 ? -7.253 -5.404 10.353 1.00 98.75 104 LEU A O 1
ATOM 790 N N . HIS A 1 105 ? -8.631 -4.592 8.757 1.00 98.62 105 HIS A N 1
ATOM 791 C CA . HIS A 1 105 ? -9.875 -5.114 9.314 1.00 98.62 105 HIS A CA 1
ATOM 792 C C . HIS A 1 105 ? -9.918 -6.654 9.306 1.00 98.62 105 HIS A C 1
ATOM 794 O O . HIS A 1 105 ? -10.337 -7.288 10.278 1.00 98.62 105 HIS A O 1
ATOM 800 N N . ASN A 1 106 ? -9.450 -7.286 8.225 1.00 98.25 106 ASN A N 1
ATOM 801 C CA . ASN A 1 106 ? -9.502 -8.738 8.091 1.00 98.25 106 ASN A CA 1
ATOM 802 C C . ASN A 1 106 ? -8.388 -9.482 8.852 1.00 98.25 106 ASN A C 1
ATOM 804 O O . ASN A 1 106 ? -8.591 -10.644 9.196 1.00 98.25 106 ASN A O 1
ATOM 808 N N . GLU A 1 107 ? -7.230 -8.873 9.111 1.00 97.94 107 GLU A N 1
ATOM 809 C CA . GLU A 1 107 ? -6.085 -9.624 9.652 1.00 97.94 107 GLU A CA 1
ATOM 810 C C . GLU A 1 107 ? -5.420 -8.999 10.872 1.00 97.94 107 GLU A C 1
ATOM 812 O O . GLU A 1 107 ? -4.969 -9.729 11.756 1.00 97.94 107 GLU A O 1
ATOM 817 N N . ILE A 1 108 ? -5.336 -7.671 10.937 1.00 98.56 108 ILE A N 1
ATOM 818 C CA . ILE A 1 108 ? -4.511 -7.001 11.946 1.00 98.56 108 ILE A CA 1
ATOM 819 C C . ILE A 1 108 ? -5.269 -6.810 13.254 1.00 98.56 108 ILE A C 1
ATOM 821 O O . ILE A 1 108 ? -4.808 -7.267 14.302 1.00 98.56 108 ILE A O 1
ATOM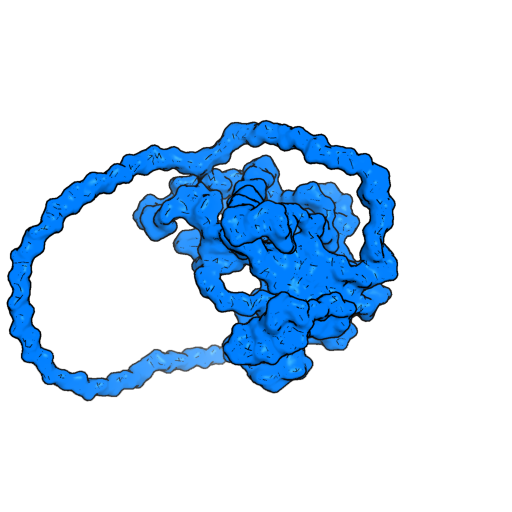 825 N N . VAL A 1 109 ? -6.434 -6.160 13.198 1.00 98.44 109 VAL A N 1
ATOM 826 C CA . VAL A 1 109 ? -7.152 -5.693 14.401 1.00 98.44 109 VAL A CA 1
ATOM 827 C C . VAL A 1 109 ? -8.030 -6.762 15.062 1.00 98.44 109 VAL A C 1
ATOM 829 O O . VAL A 1 109 ? -8.644 -6.516 16.096 1.00 98.44 109 VAL A O 1
ATOM 832 N N . GLN A 1 110 ? -8.063 -7.970 14.489 1.00 97.69 110 GLN A N 1
ATOM 833 C CA . GLN A 1 110 ? -8.692 -9.149 15.104 1.00 97.69 110 GLN A CA 1
ATOM 834 C C . GLN A 1 110 ? -7.845 -9.747 16.230 1.00 97.69 110 GLN A C 1
ATOM 836 O O . GLN A 1 110 ? -8.352 -10.512 17.051 1.00 97.69 110 GLN A O 1
ATOM 841 N N . SER A 1 111 ? -6.551 -9.424 16.262 1.00 97.56 111 SER A N 1
ATOM 842 C CA . SER A 1 111 ? -5.614 -9.894 17.280 1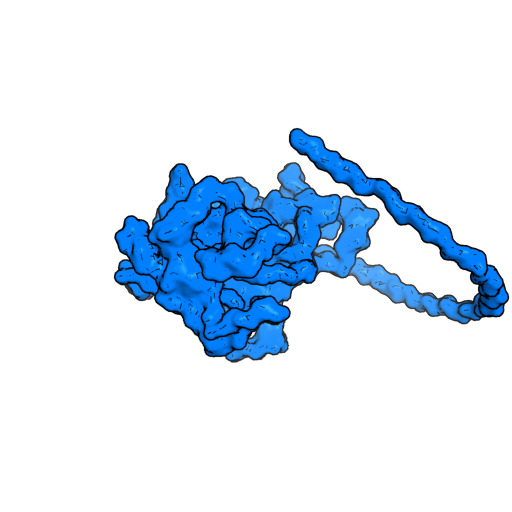.00 97.56 111 SER A CA 1
ATOM 843 C C . SER A 1 111 ? -5.408 -8.827 18.354 1.00 97.56 111 SER A C 1
ATOM 845 O O . SER A 1 111 ? -5.442 -7.632 18.065 1.00 97.56 111 SER A O 1
ATOM 847 N N . VAL A 1 112 ? -5.173 -9.268 19.591 1.00 96.44 112 VAL A N 1
ATOM 848 C CA . VAL A 1 112 ? -4.770 -8.405 20.708 1.00 96.44 112 VAL A CA 1
ATOM 849 C C . VAL A 1 112 ? -3.531 -9.039 21.357 1.00 96.44 112 VAL A C 1
ATOM 851 O O . VAL A 1 112 ? -3.671 -10.126 21.923 1.00 96.44 112 VAL A O 1
ATOM 854 N N . PRO A 1 113 ? -2.330 -8.428 21.256 1.00 97.88 113 PRO A N 1
ATOM 855 C CA . PRO A 1 113 ? -2.015 -7.183 20.538 1.00 97.88 113 PRO A CA 1
ATOM 856 C C . PRO A 1 113 ? -2.215 -7.297 19.016 1.00 97.88 113 PRO A C 1
ATOM 858 O O . PRO A 1 113 ? -2.419 -8.391 18.485 1.00 97.88 113 PRO A O 1
ATOM 861 N N . ARG A 1 114 ? -2.177 -6.154 18.312 1.00 98.44 114 ARG A N 1
ATOM 862 C CA . ARG A 1 114 ? -2.317 -6.104 16.846 1.00 98.44 114 ARG A CA 1
ATOM 863 C C . ARG A 1 114 ? -1.307 -7.043 16.196 1.00 98.44 114 ARG A C 1
ATOM 865 O O . ARG A 1 114 ? -0.139 -7.071 16.581 1.00 98.44 114 ARG A O 1
ATOM 872 N N . LYS A 1 115 ? -1.747 -7.799 15.189 1.00 97.88 115 LYS A N 1
ATOM 873 C CA . LYS A 1 115 ? -0.891 -8.780 14.511 1.00 97.88 115 LYS A CA 1
ATOM 874 C C . LYS A 1 115 ? 0.356 -8.099 13.920 1.00 97.88 115 LYS A C 1
ATOM 876 O O . LYS A 1 115 ? 0.249 -7.020 13.337 1.00 97.88 115 LYS A O 1
ATOM 881 N N . TYR A 1 116 ? 1.517 -8.745 14.055 1.00 96.88 116 TYR A N 1
ATOM 882 C CA . TYR A 1 116 ? 2.824 -8.263 13.572 1.00 96.88 116 TYR A CA 1
ATOM 883 C C . TYR A 1 116 ? 3.242 -6.877 14.093 1.00 96.88 116 TYR A C 1
ATOM 885 O O . TYR A 1 116 ? 4.021 -6.189 13.432 1.00 96.88 116 TYR A O 1
ATOM 893 N N . ASP A 1 117 ? 2.690 -6.453 15.233 1.00 97.62 117 ASP A N 1
ATOM 894 C CA . ASP A 1 117 ? 2.939 -5.143 15.839 1.00 97.62 117 ASP A CA 1
ATOM 895 C C . ASP A 1 117 ? 2.689 -3.978 14.870 1.00 97.62 117 ASP A C 1
ATOM 897 O O . ASP A 1 117 ? 3.369 -2.955 14.911 1.00 97.62 117 ASP A O 1
ATOM 901 N N . VAL A 1 118 ? 1.728 -4.123 13.952 1.00 98.44 118 VAL A N 1
ATOM 902 C CA . VAL A 1 118 ? 1.352 -3.042 13.037 1.00 98.44 118 VAL A CA 1
ATOM 903 C C . VAL A 1 118 ? 0.778 -1.877 13.844 1.00 98.44 118 VAL A C 1
ATOM 905 O O . VAL A 1 118 ? -0.221 -2.026 14.548 1.00 98.44 118 VAL A O 1
ATOM 908 N N . THR A 1 119 ? 1.379 -0.700 13.695 1.00 98.44 119 THR A N 1
ATOM 909 C CA . THR A 1 119 ? 1.035 0.519 14.443 1.00 98.44 119 THR A CA 1
ATOM 910 C C . THR A 1 119 ? 0.575 1.659 13.548 1.00 98.44 119 THR A C 1
ATOM 912 O O . THR A 1 119 ? -0.042 2.601 14.045 1.00 98.44 119 THR A O 1
ATOM 915 N N . ARG A 1 120 ? 0.833 1.607 12.235 1.00 98.56 120 ARG A N 1
ATOM 916 C CA . ARG A 1 120 ? 0.570 2.724 11.316 1.00 98.56 120 ARG A CA 1
ATOM 917 C C . ARG A 1 120 ? 0.242 2.292 9.893 1.00 98.56 120 ARG A C 1
ATOM 919 O O . ARG A 1 120 ? 0.604 1.205 9.442 1.00 98.56 120 ARG A O 1
ATOM 926 N N . VAL A 1 121 ? -0.405 3.203 9.171 1.00 98.69 121 VAL A N 1
ATOM 927 C CA . VAL A 1 121 ? -0.567 3.162 7.718 1.00 98.69 121 VAL A CA 1
ATOM 928 C C . VAL A 1 121 ? 0.279 4.256 7.092 1.00 98.69 121 VAL A C 1
ATOM 930 O O . VAL A 1 121 ? 0.065 5.441 7.340 1.00 98.69 121 VAL A O 1
ATOM 933 N N . MET A 1 122 ? 1.215 3.855 6.244 1.00 98.31 122 MET A N 1
ATOM 934 C CA . MET A 1 122 ? 2.029 4.746 5.425 1.00 98.31 122 MET A CA 1
ATOM 935 C C . MET A 1 122 ? 1.325 5.005 4.093 1.00 98.31 122 MET A C 1
ATOM 937 O O . MET A 1 122 ? 0.811 4.064 3.485 1.00 98.31 122 MET A O 1
ATOM 941 N N . ARG A 1 123 ? 1.346 6.252 3.613 1.00 98.06 123 ARG A N 1
ATOM 942 C CA . ARG A 1 123 ? 0.962 6.629 2.247 1.00 98.06 123 ARG A CA 1
ATOM 943 C C . ARG A 1 123 ? 2.219 6.871 1.421 1.00 98.06 123 ARG A C 1
ATOM 945 O O . ARG A 1 123 ? 3.131 7.585 1.832 1.00 98.06 123 ARG A O 1
ATOM 952 N N . LEU A 1 124 ? 2.258 6.274 0.241 1.00 97.25 124 LEU A N 1
ATOM 953 C CA . LEU A 1 124 ? 3.405 6.244 -0.653 1.00 97.25 124 LEU A CA 1
ATOM 954 C C . LEU A 1 124 ? 2.968 6.812 -2.001 1.00 97.25 124 LEU A C 1
ATOM 956 O O . LEU A 1 124 ? 2.063 6.253 -2.618 1.00 97.25 124 LEU A O 1
ATOM 960 N N . LYS A 1 125 ? 3.577 7.908 -2.464 1.00 96.88 125 LYS A N 1
ATOM 961 C CA . LYS A 1 125 ? 3.423 8.339 -3.858 1.00 96.88 125 LYS A CA 1
ATOM 962 C C . LYS A 1 125 ? 4.342 7.457 -4.694 1.00 96.88 125 LYS A C 1
ATOM 964 O O . LYS A 1 125 ? 5.555 7.499 -4.515 1.00 96.88 125 LYS A O 1
ATOM 969 N N . VAL A 1 126 ? 3.762 6.644 -5.562 1.00 97.44 126 VAL A N 1
ATOM 970 C CA . VAL A 1 126 ? 4.502 5.713 -6.410 1.00 97.44 126 VAL A CA 1
ATOM 971 C C . VAL A 1 126 ? 4.445 6.203 -7.841 1.00 97.44 126 VAL A C 1
ATOM 973 O O . VAL A 1 126 ? 3.360 6.469 -8.358 1.00 97.44 126 VAL A O 1
ATOM 976 N N . THR A 1 127 ? 5.614 6.293 -8.463 1.00 97.19 127 THR A N 1
ATOM 977 C CA . THR A 1 127 ? 5.755 6.479 -9.905 1.00 97.19 127 THR A CA 1
ATOM 978 C C . THR A 1 127 ? 6.172 5.140 -10.490 1.00 97.19 127 THR A C 1
ATOM 980 O O . THR A 1 127 ? 7.138 4.561 -10.006 1.00 97.19 127 THR A O 1
ATOM 983 N N . MET A 1 128 ? 5.462 4.612 -11.484 1.00 97.81 128 MET A N 1
ATOM 984 C CA . MET A 1 128 ? 5.809 3.324 -12.093 1.00 97.81 128 MET A CA 1
ATOM 985 C C . MET A 1 128 ? 5.614 3.325 -13.606 1.00 97.81 128 MET A C 1
ATOM 987 O O . MET A 1 128 ? 4.824 4.108 -14.128 1.00 97.81 128 MET A O 1
ATOM 991 N N . MET A 1 129 ? 6.349 2.454 -14.284 1.00 98.06 129 MET A N 1
ATOM 992 C CA . MET A 1 129 ? 6.196 2.090 -15.686 1.00 98.06 129 MET A CA 1
ATOM 993 C C . MET A 1 129 ? 6.769 0.684 -15.837 1.00 98.06 129 MET A C 1
ATOM 995 O O . MET A 1 129 ? 7.941 0.463 -15.545 1.00 98.06 129 MET A O 1
ATOM 999 N N . ASN A 1 130 ? 5.954 -0.278 -16.256 1.00 98.25 130 ASN A N 1
ATOM 1000 C CA . ASN A 1 130 ? 6.446 -1.626 -16.533 1.00 98.25 130 ASN A CA 1
ATOM 1001 C C . ASN A 1 130 ? 7.090 -1.720 -17.920 1.00 98.25 130 ASN A C 1
ATOM 1003 O O . ASN A 1 130 ? 7.068 -0.773 -18.705 1.00 98.25 130 ASN A O 1
ATOM 1007 N N . THR A 1 131 ? 7.710 -2.864 -18.195 1.00 98.25 131 THR A N 1
ATOM 1008 C CA . THR A 1 131 ? 8.545 -3.053 -19.379 1.00 98.25 131 THR A CA 1
ATOM 1009 C C . THR A 1 131 ? 7.750 -3.158 -20.673 1.00 98.25 131 THR A C 1
ATOM 1011 O O . THR A 1 131 ? 6.603 -3.617 -20.702 1.00 98.25 131 THR A O 1
ATOM 1014 N N . GLN A 1 132 ? 8.388 -2.767 -21.778 1.00 98.00 132 GLN A N 1
ATOM 1015 C CA . GLN A 1 132 ? 7.819 -2.937 -23.114 1.00 98.00 132 GLN A CA 1
ATOM 1016 C C . GLN A 1 132 ? 7.604 -4.417 -23.440 1.00 98.00 132 GLN A C 1
ATOM 1018 O O . GLN A 1 132 ? 6.618 -4.759 -24.091 1.00 98.00 132 GLN A O 1
ATOM 1023 N N . GLU A 1 133 ? 8.482 -5.308 -22.978 1.00 97.62 133 GLU A N 1
ATOM 1024 C CA . GLU A 1 133 ? 8.350 -6.754 -23.166 1.00 97.62 133 GLU A CA 1
ATOM 1025 C C . GLU A 1 133 ? 7.082 -7.302 -22.498 1.00 97.62 133 GLU A C 1
ATOM 1027 O O . GLU A 1 133 ? 6.346 -8.084 -23.111 1.00 97.62 133 GLU A O 1
ATOM 1032 N N . TRP A 1 134 ? 6.788 -6.853 -21.270 1.00 97.38 134 TRP A N 1
ATOM 1033 C CA . TRP A 1 134 ? 5.555 -7.217 -20.573 1.00 97.38 134 TRP A CA 1
ATOM 1034 C C . TRP A 1 134 ? 4.321 -6.726 -21.331 1.00 97.38 134 TRP A C 1
ATOM 1036 O O . TRP A 1 134 ? 3.422 -7.524 -21.612 1.00 97.38 134 TRP A O 1
ATOM 1046 N N . TRP A 1 135 ? 4.308 -5.443 -21.715 1.00 96.88 135 TRP A N 1
ATOM 1047 C CA . TRP A 1 135 ? 3.202 -4.845 -22.464 1.00 96.88 135 TRP A CA 1
ATOM 1048 C C . TRP A 1 135 ? 2.965 -5.553 -23.797 1.00 96.88 135 TRP A C 1
ATOM 1050 O O . TRP A 1 135 ? 1.838 -5.909 -24.118 1.00 96.88 135 TRP A O 1
ATOM 1060 N N . THR A 1 136 ? 4.022 -5.807 -24.566 1.00 96.81 136 THR A N 1
ATOM 1061 C CA . THR A 1 136 ? 3.920 -6.450 -25.885 1.00 96.81 136 THR A CA 1
ATOM 1062 C C . THR A 1 136 ? 3.253 -7.820 -25.779 1.00 96.81 136 THR A C 1
ATOM 1064 O O . THR A 1 136 ? 2.437 -8.171 -26.628 1.00 96.81 136 THR A O 1
ATOM 1067 N N . THR A 1 137 ? 3.544 -8.554 -24.704 1.00 96.50 137 THR A N 1
ATOM 1068 C CA . THR A 1 137 ? 3.023 -9.907 -24.483 1.00 96.50 137 THR A CA 1
ATOM 1069 C C . THR A 1 137 ? 1.604 -9.911 -23.903 1.00 96.50 137 THR A C 1
ATOM 1071 O O . THR A 1 137 ? 0.782 -10.722 -24.320 1.00 96.50 137 THR A O 1
ATOM 1074 N N . HIS A 1 138 ? 1.294 -9.012 -22.961 1.00 95.25 138 HIS A N 1
ATOM 1075 C CA . HIS A 1 138 ? 0.059 -9.084 -22.162 1.00 95.25 138 HIS A CA 1
ATOM 1076 C C . HIS A 1 138 ? -0.926 -7.933 -22.394 1.00 95.25 138 HIS A C 1
ATOM 1078 O O . HIS A 1 138 ? -2.069 -8.026 -21.956 1.00 95.25 138 HIS A O 1
ATOM 1084 N N . GLN A 1 139 ? -0.500 -6.851 -23.053 1.00 95.00 139 GLN A N 1
ATOM 1085 C CA . GLN A 1 139 ? -1.266 -5.607 -23.220 1.00 95.00 139 GLN A CA 1
ATOM 1086 C C . GLN A 1 139 ? -1.812 -5.097 -21.870 1.00 95.00 139 GLN A C 1
ATOM 1088 O O . GLN A 1 139 ? -3.006 -4.823 -21.721 1.00 95.00 139 GLN A O 1
ATOM 1093 N N . SER A 1 140 ? -0.923 -5.067 -20.867 1.00 95.06 140 SER A N 1
ATOM 1094 C CA . SER A 1 140 ? -1.217 -4.742 -19.468 1.00 95.06 140 SER A CA 1
ATOM 1095 C C . SER A 1 140 ? -0.142 -3.829 -18.870 1.00 95.06 140 SER A C 1
ATOM 1097 O O . SER A 1 140 ? 1.053 -4.038 -19.092 1.00 95.06 140 SER A O 1
ATOM 1099 N N . GLN A 1 141 ? -0.558 -2.840 -18.084 1.00 96.69 141 GLN A N 1
ATOM 1100 C CA . GLN A 1 141 ? 0.296 -1.926 -17.332 1.00 96.69 141 GLN A CA 1
ATOM 1101 C C . GLN A 1 141 ? 0.860 -2.579 -16.071 1.00 96.69 141 GLN A C 1
ATOM 1103 O O . GLN A 1 141 ? 1.952 -2.210 -15.645 1.00 96.69 141 GLN A O 1
ATOM 1108 N N . PHE A 1 142 ? 0.171 -3.561 -15.484 1.00 97.56 142 PHE A N 1
ATOM 1109 C CA . PHE A 1 142 ? 0.633 -4.299 -14.307 1.00 97.56 142 PHE A CA 1
ATOM 1110 C C . PHE A 1 142 ? 0.993 -5.756 -14.602 1.00 97.56 142 PHE A C 1
ATOM 1112 O O . PHE A 1 142 ? 0.355 -6.435 -15.411 1.00 97.56 142 PHE A O 1
ATOM 1119 N N . GLY A 1 143 ? 2.014 -6.234 -13.887 1.00 96.88 143 GLY A N 1
ATOM 1120 C CA . GLY A 1 143 ? 2.414 -7.633 -13.801 1.00 96.88 143 GLY A CA 1
ATOM 1121 C C . GLY A 1 143 ? 1.498 -8.480 -12.918 1.00 96.88 143 GLY A C 1
ATOM 1122 O O . GLY A 1 143 ? 0.633 -7.967 -12.203 1.00 96.88 143 GLY A O 1
ATOM 1123 N N . ALA A 1 144 ? 1.745 -9.789 -12.897 1.00 95.69 144 ALA A N 1
ATOM 1124 C CA . ALA A 1 144 ? 1.170 -10.659 -11.875 1.00 95.69 144 ALA A CA 1
ATOM 1125 C C . ALA A 1 144 ? 1.657 -10.240 -10.476 1.00 95.69 144 ALA A C 1
ATOM 1127 O O . ALA A 1 144 ? 2.835 -9.930 -10.284 1.00 95.69 144 ALA A O 1
ATOM 1128 N N . TYR A 1 145 ? 0.752 -10.226 -9.496 1.00 97.00 145 TYR A N 1
ATOM 1129 C CA . TYR A 1 145 ? 1.119 -9.990 -8.102 1.00 97.00 145 TYR A CA 1
ATOM 1130 C C . TYR A 1 145 ? 2.036 -11.091 -7.579 1.00 97.00 145 TYR A C 1
ATOM 1132 O O . TYR A 1 145 ? 1.799 -12.279 -7.801 1.00 97.00 145 TYR A O 1
ATOM 1140 N N . VAL A 1 146 ? 3.031 -10.683 -6.796 1.00 97.19 146 VAL A N 1
ATOM 1141 C CA . VAL A 1 146 ? 3.818 -11.604 -5.983 1.00 97.19 146 VAL A CA 1
ATOM 1142 C C . VAL A 1 146 ? 3.838 -11.177 -4.519 1.00 97.19 146 VAL A C 1
ATOM 1144 O O . VAL A 1 146 ? 4.001 -10.001 -4.190 1.00 97.19 146 VAL A O 1
ATOM 1147 N N . ALA A 1 147 ? 3.681 -12.140 -3.618 1.00 97.31 147 ALA A N 1
ATOM 1148 C CA . ALA A 1 147 ? 3.800 -11.914 -2.186 1.00 97.31 147 ALA A CA 1
ATOM 1149 C C . ALA A 1 147 ? 5.277 -11.884 -1.764 1.00 97.31 147 ALA A C 1
ATOM 1151 O O . ALA A 1 147 ? 6.082 -12.693 -2.228 1.00 97.31 147 ALA A O 1
ATOM 1152 N N . PHE A 1 148 ? 5.613 -10.960 -0.867 1.00 98.12 148 PHE A N 1
ATOM 1153 C CA . PHE A 1 148 ? 6.918 -10.839 -0.239 1.00 98.12 148 PHE A CA 1
ATOM 1154 C C . PHE A 1 148 ? 6.793 -11.046 1.268 1.00 98.12 148 PHE A C 1
ATOM 1156 O O . PHE A 1 148 ? 6.192 -10.230 1.965 1.00 98.12 148 PHE A O 1
ATOM 1163 N N . ASP A 1 149 ? 7.430 -12.095 1.777 1.00 96.06 149 ASP A N 1
ATOM 1164 C CA . ASP A 1 149 ? 7.569 -12.344 3.208 1.00 96.06 149 ASP A CA 1
ATOM 1165 C C . ASP A 1 149 ? 9.013 -12.077 3.637 1.00 96.06 149 ASP A C 1
ATOM 1167 O O . ASP A 1 149 ? 9.956 -12.649 3.093 1.00 96.06 149 ASP A O 1
ATOM 1171 N N . MET A 1 150 ? 9.206 -11.145 4.572 1.00 94.94 150 MET A N 1
ATOM 1172 C CA . MET A 1 150 ? 10.534 -10.693 5.018 1.00 94.94 150 MET A CA 1
ATOM 1173 C C . MET A 1 150 ? 11.486 -10.334 3.858 1.00 94.94 150 MET A C 1
ATOM 1175 O O . MET A 1 150 ? 12.694 -10.566 3.929 1.00 94.94 150 MET A O 1
ATOM 1179 N N . GLY A 1 151 ? 10.945 -9.778 2.771 1.00 95.62 151 GLY A N 1
ATOM 1180 C CA . GLY A 1 151 ? 11.700 -9.389 1.579 1.00 95.62 151 GLY A CA 1
ATOM 1181 C C . GLY A 1 151 ? 11.973 -10.517 0.578 1.00 95.62 151 GLY A C 1
ATOM 1182 O O . GLY A 1 151 ? 12.588 -10.247 -0.453 1.00 95.62 151 GLY A O 1
ATOM 1183 N N . HIS A 1 152 ? 11.510 -11.738 0.853 1.00 97.44 152 HIS A N 1
ATOM 1184 C CA . HIS A 1 152 ? 11.604 -12.906 -0.019 1.00 97.44 152 HIS A CA 1
ATOM 1185 C C . HIS A 1 152 ? 10.288 -13.147 -0.759 1.00 97.44 152 HIS A C 1
ATOM 1187 O O . HIS A 1 152 ? 9.225 -13.169 -0.146 1.00 97.44 152 HIS A O 1
ATOM 1193 N N . CYS A 1 153 ? 10.358 -13.365 -2.066 1.00 98.06 153 CYS A N 1
ATOM 1194 C CA . CYS A 1 153 ? 9.215 -13.741 -2.878 1.00 98.06 153 CYS A CA 1
ATOM 1195 C C . CYS A 1 153 ? 8.741 -15.148 -2.522 1.00 98.06 153 CYS A C 1
ATOM 1197 O O . CYS A 1 153 ? 9.499 -16.104 -2.647 1.00 98.06 153 CYS A O 1
ATOM 1199 N N . THR A 1 154 ? 7.489 -15.291 -2.106 1.00 96.75 154 THR A N 1
ATOM 1200 C CA . THR A 1 154 ? 6.933 -16.583 -1.669 1.00 96.75 154 THR A CA 1
ATOM 1201 C C . THR A 1 154 ? 6.023 -17.239 -2.701 1.00 96.75 154 THR A C 1
ATOM 1203 O O . THR A 1 154 ? 5.510 -18.332 -2.466 1.00 96.75 154 THR A O 1
ATOM 1206 N N . VAL A 1 155 ? 5.831 -16.602 -3.857 1.00 95.06 155 VAL A N 1
ATOM 1207 C CA . VAL A 1 155 ? 5.072 -17.172 -4.975 1.00 95.06 155 VAL A CA 1
ATOM 1208 C C . VAL A 1 155 ? 5.981 -18.103 -5.795 1.00 95.06 155 VAL A C 1
ATOM 1210 O O . VAL A 1 155 ? 7.174 -17.830 -5.943 1.00 95.06 155 VAL A O 1
ATOM 1213 N N . PRO A 1 156 ? 5.472 -19.221 -6.337 1.00 93.81 156 PRO A N 1
ATOM 1214 C CA . PRO A 1 156 ? 6.265 -20.072 -7.218 1.00 93.81 156 PRO A CA 1
ATOM 1215 C C . PRO A 1 156 ? 6.805 -19.308 -8.435 1.00 93.81 156 PRO A C 1
ATOM 1217 O O . PRO A 1 156 ? 6.122 -18.466 -9.010 1.00 93.81 156 PRO A O 1
ATOM 1220 N N . ASN A 1 157 ? 8.022 -19.648 -8.866 1.00 91.94 157 ASN A N 1
ATOM 1221 C CA . ASN A 1 157 ? 8.626 -19.166 -10.114 1.00 91.94 157 ASN A CA 1
ATOM 1222 C C . ASN A 1 157 ? 8.774 -17.634 -10.251 1.00 91.94 157 ASN A C 1
ATOM 1224 O O . ASN A 1 157 ? 8.859 -17.144 -11.377 1.00 91.94 157 ASN A O 1
ATOM 1228 N N . CYS A 1 158 ? 8.881 -16.865 -9.155 1.00 94.75 158 CYS A N 1
ATOM 1229 C CA . CYS A 1 158 ? 9.094 -15.411 -9.257 1.00 94.75 158 CYS A CA 1
ATOM 1230 C C . CYS A 1 158 ? 10.314 -15.045 -10.118 1.00 94.75 158 CYS A C 1
ATOM 1232 O O . CYS A 1 158 ? 10.255 -14.113 -10.915 1.00 94.75 158 CYS A O 1
ATOM 1234 N N . GLN A 1 159 ? 11.402 -15.817 -9.995 1.00 94.81 159 GLN A N 1
ATOM 1235 C CA . GLN A 1 159 ? 12.627 -15.593 -10.764 1.00 94.81 159 GLN A CA 1
ATOM 1236 C C . GLN A 1 159 ? 12.370 -15.646 -12.273 1.00 94.81 159 GLN A C 1
ATOM 1238 O O . GLN A 1 159 ? 12.839 -14.783 -13.004 1.00 94.81 159 GLN A O 1
ATOM 1243 N N . HIS A 1 160 ? 11.547 -16.593 -12.731 1.00 95.69 160 HIS A N 1
ATOM 1244 C CA . HIS A 1 160 ? 11.221 -16.723 -14.147 1.00 95.69 160 HIS A CA 1
ATOM 1245 C C . HIS A 1 160 ? 10.472 -15.496 -14.686 1.00 95.69 160 HIS A C 1
ATOM 1247 O O . HIS A 1 160 ? 10.755 -15.047 -15.797 1.00 95.69 160 HIS A O 1
ATOM 1253 N N . ILE A 1 161 ? 9.558 -14.917 -13.896 1.00 94.88 161 ILE A N 1
ATOM 1254 C CA . ILE A 1 161 ? 8.844 -13.686 -14.273 1.00 94.88 161 ILE A CA 1
ATOM 1255 C C . ILE A 1 161 ? 9.855 -12.562 -14.527 1.00 94.88 161 ILE A C 1
ATOM 1257 O O . ILE A 1 161 ? 9.774 -11.881 -15.549 1.00 94.88 161 ILE A O 1
ATOM 1261 N N . TRP A 1 162 ? 10.830 -12.394 -13.632 1.00 95.75 162 TRP A N 1
ATOM 1262 C CA . TRP A 1 162 ? 11.794 -11.296 -13.714 1.00 95.75 162 TRP A CA 1
ATOM 1263 C C . TRP A 1 162 ? 12.913 -11.517 -14.728 1.00 95.75 162 TRP A C 1
ATOM 1265 O O . TRP A 1 162 ? 13.316 -10.562 -15.390 1.00 95.75 162 TRP A O 1
ATOM 1275 N N . ASP A 1 163 ? 13.356 -12.754 -14.932 1.00 96.81 163 ASP A N 1
ATOM 1276 C CA . ASP A 1 163 ? 14.280 -13.093 -16.019 1.00 96.81 163 ASP A CA 1
ATOM 1277 C C . ASP A 1 163 ? 13.638 -12.809 -17.384 1.00 96.81 163 ASP A C 1
ATOM 1279 O O . ASP A 1 163 ? 14.295 -12.332 -18.314 1.00 96.81 163 ASP A O 1
ATOM 1283 N N . THR A 1 164 ? 12.329 -13.045 -17.496 1.00 97.44 164 THR A N 1
ATOM 1284 C CA . THR A 1 164 ? 11.595 -12.880 -18.753 1.00 97.44 164 THR A CA 1
ATOM 1285 C C . THR A 1 164 ? 11.229 -11.424 -19.018 1.00 97.44 164 THR A C 1
ATOM 1287 O O . THR A 1 164 ? 11.484 -10.929 -20.114 1.00 97.44 164 THR A O 1
ATOM 1290 N N . TYR A 1 165 ? 10.675 -10.719 -18.030 1.00 97.75 165 TYR A N 1
ATOM 1291 C CA . TYR A 1 165 ? 10.052 -9.405 -18.229 1.00 97.75 165 TYR A CA 1
ATOM 1292 C C . TYR A 1 165 ? 10.719 -8.267 -17.452 1.00 97.75 165 TYR A C 1
ATOM 1294 O O . TYR A 1 165 ? 10.266 -7.129 -17.547 1.00 97.75 165 TYR A O 1
ATOM 1302 N N . GLY A 1 166 ? 11.783 -8.537 -16.695 1.00 97.50 166 GLY A N 1
ATOM 1303 C CA . GLY A 1 166 ? 12.338 -7.592 -15.729 1.00 97.50 166 GLY A CA 1
ATOM 1304 C C . GLY A 1 166 ? 11.502 -7.501 -14.452 1.00 97.50 166 GLY A C 1
ATOM 1305 O O . GLY A 1 166 ? 10.493 -8.185 -14.288 1.00 97.50 166 GLY A O 1
ATOM 1306 N N . TYR A 1 167 ? 11.919 -6.643 -13.527 1.00 98.00 167 TYR A N 1
ATOM 1307 C CA . TYR A 1 167 ? 11.320 -6.489 -12.200 1.00 98.00 167 TYR A CA 1
ATOM 1308 C C . TYR A 1 167 ? 10.026 -5.667 -12.237 1.00 98.00 167 TYR A C 1
ATOM 1310 O O . TYR A 1 167 ? 9.950 -4.560 -11.708 1.00 98.00 167 TYR A O 1
ATOM 1318 N N . ILE A 1 168 ? 9.004 -6.202 -12.896 1.00 98.12 168 ILE A N 1
ATOM 1319 C CA . ILE A 1 168 ? 7.708 -5.549 -13.083 1.00 98.12 168 ILE A CA 1
ATOM 1320 C C . ILE A 1 168 ? 6.924 -5.405 -11.770 1.00 98.12 168 ILE A C 1
ATOM 1322 O O . ILE A 1 168 ? 6.912 -6.301 -10.923 1.00 98.12 168 ILE A O 1
ATOM 1326 N N . VAL A 1 169 ? 6.230 -4.279 -11.616 1.00 98.50 169 VAL A N 1
ATOM 1327 C CA . VAL A 1 169 ? 5.262 -4.047 -10.540 1.00 98.50 169 VAL A CA 1
ATOM 1328 C C . VAL A 1 169 ? 4.012 -4.869 -10.816 1.00 98.50 169 VAL A C 1
ATOM 1330 O O . VAL A 1 169 ? 3.406 -4.745 -11.883 1.00 98.50 169 VAL A O 1
ATOM 1333 N N . GLY A 1 170 ? 3.620 -5.691 -9.848 1.00 97.88 170 GLY A N 1
ATOM 1334 C CA . GLY A 1 170 ? 2.456 -6.565 -9.957 1.00 97.88 170 GLY A CA 1
ATOM 1335 C C . GLY A 1 170 ? 1.235 -6.022 -9.228 1.00 97.88 170 GLY A C 1
ATOM 1336 O O . GLY A 1 170 ? 1.370 -5.195 -8.321 1.00 97.88 170 GLY A O 1
ATOM 1337 N N . CYS A 1 171 ? 0.050 -6.503 -9.598 1.00 97.88 171 CYS A N 1
ATOM 1338 C CA . CYS A 1 171 ? -1.187 -6.221 -8.874 1.00 97.88 171 CYS A CA 1
ATOM 1339 C C . CYS A 1 171 ? -2.139 -7.424 -8.836 1.00 97.88 171 CYS A C 1
ATOM 1341 O O . CYS A 1 171 ? -2.057 -8.319 -9.680 1.00 97.88 171 CYS A O 1
ATOM 1343 N N . GLN A 1 172 ? -3.019 -7.453 -7.832 1.00 95.81 172 GLN A N 1
ATOM 1344 C CA . GLN A 1 172 ? -4.092 -8.438 -7.681 1.00 95.81 172 GLN A CA 1
ATOM 1345 C C . GLN A 1 172 ? -5.219 -7.868 -6.813 1.00 95.81 172 GLN A C 1
ATOM 1347 O O . GLN A 1 172 ? -4.964 -7.155 -5.843 1.00 95.81 172 GLN A O 1
ATOM 1352 N N . ALA A 1 173 ? -6.467 -8.223 -7.117 1.00 95.25 173 ALA A N 1
ATOM 1353 C CA . ALA A 1 173 ? -7.589 -7.992 -6.211 1.00 95.25 173 ALA A CA 1
ATOM 1354 C C . ALA A 1 173 ? -7.724 -9.147 -5.198 1.00 95.25 173 ALA A C 1
ATOM 1356 O O . ALA A 1 173 ? -7.782 -10.307 -5.618 1.00 95.25 173 ALA A O 1
ATOM 1357 N N . PRO A 1 174 ? -7.822 -8.881 -3.881 1.00 94.62 174 PRO A N 1
ATOM 1358 C CA . PRO A 1 174 ? -8.131 -9.908 -2.906 1.00 94.62 174 PRO A CA 1
ATOM 1359 C C . PRO A 1 174 ? -9.625 -10.257 -2.945 1.00 94.62 174 PRO A C 1
ATOM 1361 O O . PRO A 1 174 ? -10.427 -9.666 -3.674 1.00 94.62 174 PRO A O 1
ATOM 1364 N N . ASN A 1 175 ? -10.025 -11.232 -2.129 1.00 93.19 175 ASN A N 1
ATOM 1365 C CA . ASN A 1 175 ? -11.410 -11.681 -2.077 1.00 93.19 175 ASN A CA 1
ATOM 1366 C C . ASN A 1 175 ? -12.348 -10.584 -1.526 1.00 93.19 175 ASN A C 1
ATOM 1368 O O . ASN A 1 175 ? -12.373 -10.292 -0.327 1.00 93.19 175 ASN A O 1
ATOM 1372 N N . THR A 1 176 ? -13.181 -10.024 -2.407 1.00 92.62 176 THR A N 1
ATOM 1373 C CA . THR A 1 176 ? -14.182 -8.994 -2.077 1.00 92.62 176 THR A CA 1
ATOM 1374 C C . THR A 1 176 ? -15.314 -9.503 -1.182 1.00 92.62 176 THR A C 1
ATOM 1376 O O . THR A 1 176 ? -16.045 -8.701 -0.614 1.00 92.62 176 THR A O 1
ATOM 1379 N N . GLY A 1 177 ? -15.481 -10.821 -1.048 1.00 94.44 177 GLY A N 1
ATOM 1380 C CA . GLY A 1 177 ? -16.465 -11.429 -0.151 1.00 94.44 177 GLY A CA 1
ATOM 1381 C C . GLY A 1 177 ? -16.082 -11.356 1.328 1.00 94.44 177 GLY A C 1
ATOM 1382 O O . GLY A 1 177 ? -16.922 -11.626 2.174 1.00 94.44 177 GLY A O 1
ATOM 1383 N N . VAL A 1 178 ? -14.838 -10.987 1.651 1.00 96.62 178 VAL A N 1
ATOM 1384 C CA . VAL A 1 178 ? -14.335 -10.949 3.035 1.00 96.62 178 VAL A CA 1
ATOM 1385 C C . VAL A 1 178 ? -14.606 -9.610 3.723 1.00 96.62 178 VAL A C 1
ATOM 1387 O O . VAL A 1 178 ? -14.908 -9.589 4.909 1.00 96.62 178 VAL A O 1
ATOM 1390 N N . ALA A 1 179 ? -14.517 -8.497 2.993 1.00 96.94 179 ALA A N 1
ATOM 1391 C CA . ALA A 1 179 ? -14.807 -7.165 3.512 1.00 96.94 179 ALA A CA 1
ATOM 1392 C C . ALA A 1 179 ? -15.253 -6.235 2.382 1.00 96.94 179 ALA A C 1
ATOM 1394 O O . ALA A 1 179 ? -14.715 -6.291 1.275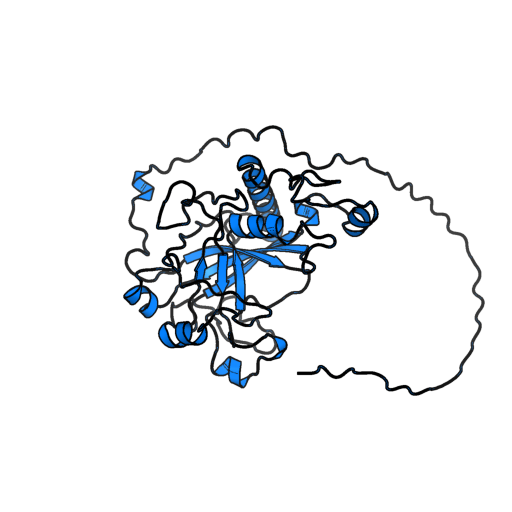 1.00 96.94 179 ALA A O 1
ATOM 1395 N N . ASN A 1 180 ? -16.201 -5.345 2.668 1.00 96.69 180 ASN A N 1
ATOM 1396 C CA . ASN A 1 180 ? -16.861 -4.512 1.660 1.00 96.69 180 ASN A CA 1
ATOM 1397 C C . ASN A 1 180 ? -16.172 -3.145 1.476 1.00 96.69 180 ASN A C 1
ATOM 1399 O O . ASN A 1 180 ? -16.817 -2.099 1.407 1.00 96.69 180 ASN A O 1
ATOM 1403 N N . TYR A 1 181 ? -14.836 -3.146 1.440 1.00 97.69 181 TYR A N 1
ATOM 1404 C CA . TYR A 1 181 ? -14.045 -1.970 1.073 1.00 97.69 181 TYR A CA 1
ATOM 1405 C C . TYR A 1 181 ? -13.987 -1.853 -0.446 1.00 97.69 181 TYR A C 1
ATOM 1407 O O . TYR A 1 181 ? -13.496 -2.760 -1.116 1.00 97.69 181 TYR A O 1
ATOM 1415 N N . ARG A 1 182 ? -14.483 -0.736 -0.985 1.00 96.50 182 ARG A N 1
ATOM 1416 C CA . ARG A 1 182 ? -14.538 -0.478 -2.427 1.00 96.50 182 ARG A CA 1
ATOM 1417 C C . ARG A 1 182 ? -13.747 0.765 -2.800 1.00 96.50 182 ARG A C 1
ATOM 1419 O O . ARG A 1 182 ? -13.863 1.788 -2.133 1.00 96.50 182 ARG A O 1
ATOM 1426 N N . ALA A 1 183 ? -12.979 0.688 -3.878 1.00 95.94 183 ALA A N 1
ATOM 1427 C CA . ALA A 1 183 ? -12.316 1.855 -4.443 1.00 95.94 183 ALA A CA 1
ATOM 1428 C C . ALA A 1 183 ? -13.343 2.874 -4.973 1.00 95.94 183 ALA A C 1
ATOM 1430 O O . ALA A 1 183 ? -14.425 2.510 -5.438 1.00 95.94 183 ALA A O 1
ATOM 1431 N N . ASP A 1 184 ? -13.003 4.164 -4.957 1.00 93.69 184 ASP A N 1
ATOM 1432 C CA . ASP A 1 184 ? -13.895 5.208 -5.487 1.00 93.69 184 ASP A CA 1
ATOM 1433 C C . ASP A 1 184 ? -14.013 5.151 -7.018 1.00 93.69 184 ASP A C 1
ATOM 1435 O O . ASP A 1 184 ? -14.991 5.621 -7.597 1.00 93.69 184 ASP A O 1
ATOM 1439 N N . ARG A 1 185 ? -13.028 4.540 -7.681 1.00 91.94 185 ARG A N 1
ATOM 1440 C CA . ARG A 1 185 ? -12.970 4.362 -9.134 1.00 91.94 185 ARG A CA 1
ATOM 1441 C C . ARG A 1 185 ? -12.902 2.885 -9.493 1.00 91.94 185 ARG A C 1
ATOM 1443 O O . ARG A 1 185 ? -12.645 2.039 -8.641 1.00 91.94 185 ARG A O 1
ATOM 1450 N N . ARG A 1 186 ? -13.149 2.588 -10.768 1.00 92.69 186 ARG A N 1
ATOM 1451 C CA . ARG A 1 186 ? -12.986 1.240 -11.304 1.00 92.69 186 ARG A CA 1
ATOM 1452 C C . ARG A 1 186 ? -11.512 0.842 -11.238 1.00 92.69 186 ARG A C 1
ATOM 1454 O O . ARG A 1 186 ? -10.674 1.518 -11.822 1.00 92.69 186 ARG A O 1
ATOM 1461 N N . THR A 1 187 ? -11.229 -0.272 -10.581 1.00 93.50 187 THR A N 1
ATOM 1462 C CA . THR A 1 187 ? -9.882 -0.817 -10.376 1.00 93.50 187 THR A CA 1
ATOM 1463 C C . THR A 1 187 ? -9.658 -2.140 -11.097 1.00 93.50 187 THR A C 1
ATOM 1465 O O . THR A 1 187 ? -8.544 -2.639 -11.084 1.00 93.50 187 THR A O 1
ATOM 1468 N N . MET A 1 188 ? -10.674 -2.704 -11.759 1.00 91.94 188 MET A N 1
ATOM 1469 C CA . MET A 1 188 ? -10.567 -3.977 -12.482 1.00 91.94 188 MET A CA 1
ATOM 1470 C C . MET A 1 188 ? -10.991 -3.844 -13.945 1.00 91.94 188 MET A C 1
ATOM 1472 O O . MET A 1 188 ? -12.014 -3.217 -14.250 1.00 91.94 188 MET A O 1
ATOM 1476 N N . LYS A 1 189 ? -10.246 -4.496 -14.848 1.00 85.06 189 LYS A N 1
ATOM 1477 C CA . LYS A 1 189 ? -10.589 -4.578 -16.280 1.00 85.06 189 LYS A CA 1
ATOM 1478 C C . LYS A 1 189 ? -11.835 -5.414 -16.514 1.00 85.06 189 LYS A C 1
ATOM 1480 O O . LYS A 1 189 ? -12.727 -4.988 -17.239 1.00 85.06 189 LYS A O 1
ATOM 1485 N N . GLU A 1 190 ? -11.965 -6.550 -15.846 1.00 84.06 190 GLU A N 1
ATOM 1486 C CA . GLU A 1 190 ? -13.172 -7.368 -15.932 1.00 84.06 190 GLU A CA 1
ATOM 1487 C C . GLU A 1 190 ? -14.178 -6.951 -14.863 1.00 84.06 190 GLU A C 1
ATOM 1489 O O . GLU A 1 190 ? -14.014 -7.173 -13.663 1.00 84.06 190 GLU A O 1
ATOM 1494 N N . CYS A 1 191 ? -15.241 -6.307 -15.328 1.00 80.56 191 CYS A N 1
ATOM 1495 C CA . CYS A 1 191 ? -16.301 -5.774 -14.493 1.00 80.56 191 CYS A CA 1
ATOM 1496 C C . CYS A 1 191 ? -17.442 -6.787 -14.360 1.00 80.56 191 CYS A C 1
ATOM 1498 O O . CYS A 1 191 ? -18.529 -6.596 -14.896 1.00 80.56 191 CYS A O 1
ATOM 1500 N N . ASN A 1 192 ? -17.202 -7.874 -13.630 1.00 75.19 192 ASN A N 1
ATOM 1501 C CA . ASN A 1 192 ? -18.297 -8.728 -13.172 1.00 75.19 192 ASN A CA 1
ATOM 1502 C C . ASN A 1 192 ? -19.016 -8.043 -11.995 1.00 75.19 192 ASN A C 1
ATOM 1504 O O . ASN A 1 192 ? -18.385 -7.313 -11.218 1.00 75.19 192 ASN A O 1
ATOM 1508 N N . VAL A 1 193 ? -20.334 -8.246 -11.875 1.00 69.50 193 VAL A N 1
ATOM 1509 C CA . VAL A 1 193 ? -21.190 -7.589 -10.868 1.00 69.50 193 VAL A CA 1
ATOM 1510 C C . VAL A 1 193 ? -20.529 -7.663 -9.485 1.00 69.50 193 VAL A C 1
ATOM 1512 O O . VAL A 1 193 ? -20.261 -8.742 -8.964 1.00 69.50 193 VAL A O 1
ATOM 1515 N N . GLY A 1 194 ? -20.211 -6.500 -8.907 1.00 68.25 194 GLY A N 1
ATOM 1516 C CA . GLY A 1 194 ? -19.624 -6.385 -7.568 1.00 68.25 194 GLY A CA 1
ATOM 1517 C C . GLY A 1 194 ? -18.090 -6.377 -7.468 1.00 68.25 194 GLY A C 1
ATOM 1518 O O . GLY A 1 194 ? -17.594 -6.190 -6.357 1.00 68.25 194 GLY A O 1
ATOM 1519 N N . ARG A 1 195 ? -17.326 -6.516 -8.565 1.00 81.62 195 ARG A N 1
ATOM 1520 C CA . ARG A 1 195 ? -15.839 -6.488 -8.541 1.00 81.62 195 ARG A CA 1
ATOM 1521 C C . ARG A 1 195 ? -15.186 -5.289 -9.229 1.00 81.62 195 ARG A C 1
ATOM 1523 O O . ARG A 1 195 ? -13.979 -5.120 -9.119 1.00 81.62 195 ARG A O 1
ATOM 1530 N N . CYS A 1 196 ? -15.959 -4.421 -9.878 1.00 90.25 196 CYS A N 1
ATOM 1531 C CA . CYS A 1 196 ? -15.422 -3.257 -10.596 1.00 90.25 196 CYS A CA 1
ATOM 1532 C C . CYS A 1 196 ? -14.550 -2.334 -9.734 1.00 90.25 196 CYS A C 1
ATOM 1534 O O . CYS A 1 196 ? -13.611 -1.736 -10.241 1.00 90.25 196 CYS A O 1
ATOM 1536 N N . HIS A 1 197 ? -14.878 -2.223 -8.449 1.00 94.62 197 HIS A N 1
ATOM 1537 C CA . HIS A 1 197 ? -14.240 -1.333 -7.480 1.00 94.62 197 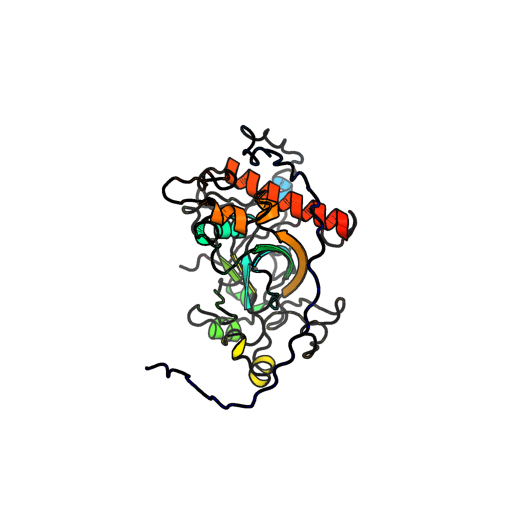HIS A CA 1
ATOM 1538 C C . HIS A 1 197 ? -13.497 -2.141 -6.410 1.00 94.62 197 HIS A C 1
ATOM 1540 O O . HIS A 1 197 ? -13.578 -1.830 -5.222 1.00 94.62 197 HIS A O 1
ATOM 1546 N N . ALA A 1 198 ? -12.877 -3.255 -6.801 1.00 95.00 198 ALA A N 1
ATOM 1547 C CA . ALA A 1 198 ? -12.193 -4.126 -5.861 1.00 95.00 198 ALA A CA 1
ATOM 1548 C C . ALA A 1 198 ? -11.019 -3.400 -5.172 1.00 95.00 198 ALA A C 1
ATOM 1550 O O . ALA A 1 198 ? -10.365 -2.555 -5.790 1.00 95.00 198 ALA A O 1
ATOM 1551 N N . PRO A 1 199 ? -10.717 -3.735 -3.909 1.00 96.94 199 PRO A N 1
ATOM 1552 C CA . PRO A 1 199 ? -9.432 -3.387 -3.327 1.00 96.94 199 PRO A CA 1
ATOM 1553 C C . PRO A 1 199 ? -8.312 -4.012 -4.163 1.00 96.94 199 PRO A C 1
ATOM 1555 O O . PRO A 1 199 ? -8.470 -5.113 -4.671 1.00 96.94 199 PRO A O 1
ATOM 1558 N N . ILE A 1 200 ? -7.183 -3.326 -4.293 1.00 97.81 200 ILE A N 1
ATOM 1559 C CA . ILE A 1 200 ? -5.998 -3.829 -5.001 1.00 97.81 200 ILE A CA 1
ATOM 1560 C C . ILE A 1 200 ? -4.825 -3.985 -4.035 1.00 97.81 200 ILE A C 1
ATOM 1562 O O . ILE A 1 200 ? -4.591 -3.107 -3.196 1.00 97.81 200 ILE A O 1
ATOM 1566 N N . TRP A 1 201 ? -4.091 -5.084 -4.175 1.00 98.44 201 TRP A N 1
ATOM 1567 C CA . TRP A 1 201 ? -2.754 -5.309 -3.637 1.00 98.44 201 TRP A CA 1
ATOM 1568 C C . TRP A 1 201 ? -1.718 -5.142 -4.739 1.00 98.44 201 TRP A C 1
ATOM 1570 O O . TRP A 1 201 ? -1.969 -5.516 -5.882 1.00 98.44 201 TRP A O 1
ATOM 1580 N N . TYR A 1 202 ? -0.551 -4.618 -4.381 1.00 98.62 202 TYR A N 1
ATOM 1581 C CA . TYR A 1 202 ? 0.566 -4.407 -5.293 1.00 98.62 202 TYR A CA 1
ATOM 1582 C C . TYR A 1 202 ? 1.839 -5.070 -4.764 1.00 98.62 202 TYR A C 1
ATOM 1584 O O . TYR A 1 202 ? 2.015 -5.257 -3.554 1.00 98.62 202 TYR A O 1
ATOM 1592 N N . SER A 1 203 ? 2.745 -5.411 -5.676 1.00 98.38 203 SER A N 1
ATOM 1593 C CA . SER A 1 203 ? 4.057 -5.978 -5.362 1.00 98.38 203 SER A CA 1
ATOM 1594 C C . SER A 1 203 ? 5.171 -5.114 -5.943 1.00 98.38 203 SER A C 1
ATOM 1596 O O . SER A 1 203 ? 5.193 -4.856 -7.146 1.00 98.38 203 SER A O 1
ATOM 1598 N N . LEU A 1 204 ? 6.103 -4.687 -5.087 1.00 98.44 204 LEU A N 1
ATOM 1599 C CA . LEU A 1 204 ? 7.235 -3.830 -5.444 1.00 98.44 204 LEU A CA 1
ATOM 1600 C C . LEU A 1 204 ? 8.554 -4.620 -5.333 1.00 98.44 204 LEU A C 1
ATOM 1602 O O . LEU A 1 204 ? 9.119 -4.697 -4.234 1.00 98.44 204 LEU A O 1
ATOM 1606 N N . PRO A 1 205 ? 9.034 -5.252 -6.424 1.00 98.06 205 PRO A N 1
ATOM 1607 C CA . PRO A 1 205 ? 10.274 -6.029 -6.418 1.00 98.06 205 PRO A CA 1
ATOM 1608 C C . PRO A 1 205 ? 11.509 -5.121 -6.357 1.00 98.06 205 PRO A C 1
ATOM 1610 O O . PRO A 1 205 ? 11.821 -4.408 -7.301 1.00 98.06 205 PRO A O 1
ATOM 1613 N N . GLY A 1 206 ? 12.253 -5.170 -5.261 1.00 96.81 206 GLY A N 1
ATOM 1614 C CA . GLY A 1 206 ? 13.568 -4.546 -5.125 1.00 96.81 206 GLY A CA 1
ATOM 1615 C C . GLY A 1 206 ? 14.710 -5.551 -5.268 1.00 96.81 206 GLY A C 1
ATOM 1616 O O . GLY A 1 206 ? 14.530 -6.640 -5.810 1.00 96.81 206 GLY A O 1
ATOM 1617 N N . ALA A 1 207 ? 15.902 -5.184 -4.796 1.00 96.25 207 ALA A N 1
ATOM 1618 C CA . ALA A 1 207 ? 17.086 -6.019 -4.985 1.00 96.25 207 ALA A CA 1
ATOM 1619 C C . ALA A 1 207 ? 16.986 -7.373 -4.258 1.00 96.25 207 ALA A C 1
ATOM 1621 O O . ALA A 1 207 ? 16.498 -7.432 -3.121 1.00 96.25 207 ALA A O 1
ATOM 1622 N N . CYS A 1 208 ? 17.513 -8.443 -4.861 1.00 97.06 208 CYS A N 1
ATOM 1623 C CA . CYS A 1 208 ? 17.482 -9.818 -4.337 1.00 97.06 208 CYS A CA 1
ATOM 1624 C C . CYS A 1 208 ? 16.095 -10.293 -3.892 1.00 97.06 208 CYS A C 1
ATOM 1626 O O . CYS A 1 208 ? 15.914 -10.647 -2.721 1.00 97.06 208 CYS A O 1
ATOM 1628 N N . PRO A 1 209 ? 15.081 -10.262 -4.760 1.00 97.25 209 PRO A N 1
ATOM 1629 C CA . PRO A 1 209 ? 13.734 -10.644 -4.362 1.00 97.25 209 PRO A CA 1
ATOM 1630 C C . PRO A 1 209 ? 13.576 -12.131 -4.014 1.00 97.25 209 PRO A C 1
ATOM 1632 O O . PRO A 1 209 ? 12.619 -12.500 -3.347 1.00 97.25 209 PRO A O 1
ATOM 1635 N N . GLN A 1 210 ? 14.534 -12.975 -4.377 1.00 96.00 210 GLN A N 1
ATOM 1636 C CA . GLN A 1 210 ? 14.628 -14.390 -4.018 1.00 96.00 210 GLN A CA 1
ATOM 1637 C C . GLN A 1 210 ? 15.279 -14.657 -2.648 1.00 96.00 210 GLN A C 1
ATOM 1639 O O . GLN A 1 210 ? 15.486 -15.810 -2.285 1.00 96.00 210 GLN A O 1
ATOM 1644 N N . MET A 1 211 ? 15.605 -13.624 -1.863 1.00 96.69 211 MET A N 1
ATOM 1645 C CA . MET A 1 211 ? 16.220 -13.786 -0.539 1.00 96.69 211 MET A CA 1
ATOM 1646 C C . MET A 1 211 ? 15.523 -12.928 0.516 1.00 96.69 211 MET A C 1
ATOM 1648 O O . MET A 1 211 ? 15.094 -11.807 0.243 1.00 96.69 211 MET A O 1
ATOM 1652 N N . ARG A 1 212 ? 15.471 -13.428 1.755 1.00 96.38 212 ARG A N 1
ATOM 1653 C CA . ARG A 1 212 ? 15.026 -12.632 2.910 1.00 96.38 212 ARG A CA 1
ATOM 1654 C C . ARG A 1 212 ? 16.003 -11.487 3.165 1.00 96.38 212 ARG A C 1
ATOM 1656 O O . ARG A 1 212 ? 17.174 -11.586 2.800 1.00 96.38 212 ARG A O 1
ATOM 1663 N N . TYR A 1 213 ? 15.542 -10.414 3.805 1.00 93.00 213 TYR A N 1
ATOM 1664 C CA . TYR A 1 213 ? 16.347 -9.214 4.065 1.00 93.00 213 TYR A CA 1
ATOM 1665 C C . TYR A 1 213 ? 17.691 -9.503 4.743 1.00 93.00 213 TYR A C 1
ATOM 1667 O O . TYR A 1 213 ? 18.701 -8.931 4.340 1.00 93.00 213 TYR A O 1
ATOM 1675 N N . ASP A 1 214 ? 17.697 -10.404 5.722 1.00 94.38 214 ASP A N 1
ATOM 1676 C CA . ASP A 1 214 ? 18.861 -10.828 6.505 1.00 94.38 214 ASP A CA 1
ATOM 1677 C C . ASP A 1 214 ? 19.848 -11.710 5.726 1.00 94.38 214 ASP A C 1
ATOM 1679 O O . ASP A 1 214 ? 20.986 -11.883 6.152 1.00 94.38 214 ASP A O 1
ATOM 1683 N N . MET A 1 215 ? 19.447 -12.226 4.561 1.00 96.50 215 MET A N 1
ATOM 1684 C CA . MET A 1 215 ? 20.270 -13.110 3.731 1.00 96.50 215 MET A CA 1
ATOM 1685 C C . MET A 1 215 ? 20.806 -12.432 2.461 1.00 96.50 215 MET A C 1
ATOM 1687 O O . MET A 1 215 ? 21.531 -13.059 1.690 1.00 96.50 215 MET A O 1
ATOM 1691 N N . LYS A 1 216 ? 20.468 -11.162 2.201 1.00 95.44 216 LYS A N 1
ATOM 1692 C CA . LYS A 1 216 ? 20.892 -10.467 0.974 1.00 95.44 216 LYS A CA 1
ATOM 1693 C C . LYS A 1 216 ? 22.385 -10.147 0.998 1.00 95.44 216 LYS A C 1
ATOM 1695 O O . LYS A 1 216 ? 22.843 -9.359 1.822 1.00 95.44 216 LYS A O 1
ATOM 1700 N N . THR A 1 217 ? 23.125 -10.665 0.024 1.00 95.31 217 THR A N 1
ATOM 1701 C CA . THR A 1 217 ? 24.554 -10.369 -0.153 1.00 95.31 217 THR A CA 1
ATOM 1702 C C . THR A 1 217 ? 24.780 -9.223 -1.148 1.00 95.31 217 THR A C 1
ATOM 1704 O O . THR A 1 217 ? 23.934 -9.001 -2.021 1.00 95.31 217 THR A O 1
ATOM 1707 N N . PRO A 1 218 ? 25.922 -8.508 -1.086 1.00 94.25 218 PRO A N 1
ATOM 1708 C CA . PRO A 1 218 ? 26.295 -7.532 -2.114 1.00 94.25 218 PRO A CA 1
ATOM 1709 C C . PRO A 1 218 ? 26.320 -8.139 -3.523 1.00 94.25 218 PRO A C 1
ATOM 1711 O O . PRO A 1 218 ? 25.754 -7.568 -4.450 1.00 94.25 218 PRO A O 1
ATOM 1714 N N . PHE A 1 219 ? 26.873 -9.352 -3.660 1.00 95.75 219 PHE A N 1
ATOM 1715 C CA . PHE A 1 219 ? 26.889 -10.097 -4.922 1.00 95.75 219 PHE A CA 1
ATOM 1716 C C . PHE A 1 219 ? 25.479 -10.293 -5.486 1.00 95.75 219 PHE A C 1
ATOM 1718 O O . PHE A 1 219 ? 25.230 -10.042 -6.662 1.00 95.75 219 PHE A O 1
ATOM 1725 N N . CYS A 1 220 ? 24.531 -10.705 -4.646 1.00 96.19 220 CYS A N 1
ATOM 1726 C CA . CYS A 1 220 ? 23.158 -10.857 -5.087 1.00 96.19 220 CYS A CA 1
ATOM 1727 C C . CYS A 1 220 ? 22.549 -9.510 -5.506 1.00 96.19 220 CYS A C 1
ATOM 1729 O O . CYS A 1 220 ? 21.915 -9.447 -6.552 1.00 96.19 220 CYS A O 1
ATOM 1731 N N . LYS A 1 221 ? 22.749 -8.430 -4.734 1.00 93.81 221 LYS A N 1
ATOM 1732 C CA . LYS A 1 221 ? 22.151 -7.117 -5.045 1.00 93.81 221 LYS A CA 1
ATOM 1733 C C . LYS A 1 221 ? 22.672 -6.566 -6.371 1.00 93.81 221 LYS A C 1
ATOM 1735 O O . LYS A 1 221 ? 21.917 -5.938 -7.102 1.00 93.81 221 LYS A O 1
ATOM 1740 N N . GLN A 1 222 ? 23.935 -6.845 -6.686 1.00 90.94 222 GLN A N 1
ATOM 1741 C CA . GLN A 1 222 ? 24.554 -6.486 -7.956 1.00 90.94 222 GLN A CA 1
ATOM 1742 C C . GLN A 1 222 ? 23.947 -7.252 -9.141 1.00 90.94 222 GLN A C 1
ATOM 1744 O O . GLN A 1 222 ? 23.675 -6.653 -10.176 1.00 90.94 222 GLN A O 1
ATOM 1749 N N . ASN A 1 223 ? 23.726 -8.563 -8.997 1.00 94.06 223 ASN A N 1
ATOM 1750 C CA . ASN A 1 223 ? 23.187 -9.402 -10.076 1.00 94.06 223 ASN A CA 1
ATOM 1751 C C . ASN A 1 223 ? 21.659 -9.298 -10.212 1.00 94.06 223 ASN A C 1
ATOM 1753 O O . ASN A 1 223 ? 21.115 -9.481 -11.297 1.00 94.06 223 ASN A O 1
ATOM 1757 N N . TYR A 1 224 ? 20.971 -8.979 -9.116 1.00 95.75 224 TYR A N 1
ATOM 1758 C CA . TYR A 1 224 ? 19.520 -8.865 -9.041 1.00 95.75 224 TYR A CA 1
ATOM 1759 C C . TYR A 1 224 ? 19.133 -7.518 -8.418 1.00 95.75 224 TYR A C 1
ATOM 1761 O O . TYR A 1 224 ? 18.741 -7.479 -7.248 1.00 95.75 224 TYR A O 1
ATOM 1769 N N . PRO A 1 225 ? 19.257 -6.402 -9.162 1.00 94.69 225 PRO A N 1
ATOM 1770 C CA . PRO A 1 225 ? 19.094 -5.050 -8.617 1.00 94.69 225 PRO A CA 1
ATOM 1771 C C . PRO A 1 225 ? 17.641 -4.680 -8.284 1.00 94.69 225 PRO A C 1
ATOM 1773 O O . PRO A 1 225 ? 17.408 -3.734 -7.533 1.00 94.69 225 PRO A O 1
ATOM 1776 N N . GLY A 1 226 ? 16.660 -5.441 -8.778 1.00 96.88 226 GLY A N 1
ATOM 1777 C CA . GLY A 1 226 ? 15.246 -5.116 -8.607 1.00 96.88 226 GLY A CA 1
ATOM 1778 C C . GLY A 1 226 ? 14.752 -4.059 -9.590 1.00 96.88 226 GLY A C 1
ATOM 1779 O O . GLY A 1 226 ? 15.462 -3.667 -10.511 1.00 96.88 226 GLY A O 1
ATOM 1780 N N . GLY A 1 227 ? 13.510 -3.618 -9.395 1.00 96.62 227 GLY A N 1
ATOM 1781 C CA . GLY A 1 227 ? 12.827 -2.624 -10.226 1.00 96.62 227 GLY A CA 1
ATOM 1782 C C . GLY A 1 227 ? 12.850 -1.211 -9.652 1.00 96.62 227 GLY A C 1
ATOM 1783 O O . GLY A 1 227 ? 12.350 -0.289 -10.294 1.00 96.62 227 GLY A O 1
ATOM 1784 N N . PHE A 1 228 ? 13.403 -1.029 -8.450 1.00 95.50 228 PHE A N 1
ATOM 1785 C CA . PHE A 1 228 ? 13.476 0.281 -7.815 1.00 95.50 228 PHE A CA 1
ATOM 1786 C C . PHE A 1 228 ? 14.457 1.180 -8.580 1.00 95.50 228 PHE A C 1
ATOM 1788 O O . PHE A 1 228 ? 15.660 0.926 -8.602 1.00 95.50 228 PHE A O 1
ATOM 1795 N N . ALA A 1 229 ? 13.941 2.246 -9.183 1.00 93.12 229 ALA A N 1
ATOM 1796 C CA . ALA A 1 229 ? 14.710 3.234 -9.916 1.00 93.12 229 ALA A CA 1
ATOM 1797 C C . ALA A 1 229 ? 15.545 4.084 -8.948 1.00 93.12 229 ALA A C 1
ATOM 1799 O O . ALA A 1 229 ? 15.016 4.848 -8.140 1.00 93.12 229 ALA A O 1
ATOM 1800 N N . PHE A 1 230 ? 16.868 3.966 -9.048 1.00 79.62 230 PHE A N 1
ATOM 1801 C CA . PHE A 1 230 ? 17.808 4.816 -8.327 1.00 79.62 230 PHE A CA 1
ATOM 1802 C C . PHE A 1 230 ? 18.490 5.793 -9.278 1.00 79.62 230 PHE A C 1
ATOM 1804 O O . PHE A 1 230 ? 18.945 5.419 -10.351 1.00 79.62 230 PHE A O 1
ATOM 1811 N N . ALA A 1 231 ? 18.653 7.021 -8.804 1.00 57.34 231 ALA A N 1
ATOM 1812 C CA . ALA A 1 231 ? 19.566 8.017 -9.348 1.00 57.34 231 ALA A CA 1
ATOM 1813 C C . ALA A 1 231 ? 21.039 7.590 -9.384 1.00 57.34 231 ALA A C 1
ATOM 1815 O O . ALA A 1 231 ? 21.798 7.828 -10.315 1.00 57.34 231 ALA A O 1
ATOM 1816 N N . SER A 1 232 ? 21.453 7.054 -8.244 1.00 55.00 232 SER A N 1
ATOM 1817 C CA . SER A 1 232 ? 22.788 6.624 -7.867 1.00 55.00 232 SER A CA 1
ATOM 1818 C C . SER A 1 232 ? 22.590 5.964 -6.507 1.00 55.00 232 SER A C 1
ATOM 1820 O O . SER A 1 232 ? 22.056 6.572 -5.575 1.00 55.00 232 SER A O 1
ATOM 1822 N N . TYR A 1 233 ? 22.890 4.674 -6.406 1.00 47.34 233 TYR A N 1
ATOM 1823 C CA . TYR A 1 233 ? 22.682 3.929 -5.171 1.00 47.34 233 TYR A CA 1
ATOM 1824 C C . TYR A 1 233 ? 23.830 4.237 -4.203 1.00 47.34 233 TYR A C 1
ATOM 1826 O O . TYR A 1 233 ? 24.984 3.922 -4.481 1.00 47.34 233 TYR A O 1
ATOM 1834 N N . ASN A 1 234 ? 23.525 4.875 -3.073 1.00 52.91 234 ASN A N 1
ATOM 1835 C CA . ASN A 1 234 ? 24.458 4.969 -1.955 1.00 52.91 234 ASN A CA 1
ATOM 1836 C C . ASN A 1 234 ? 24.182 3.797 -1.005 1.00 52.91 234 ASN A C 1
ATOM 1838 O O . ASN A 1 234 ? 23.193 3.808 -0.268 1.00 52.91 234 ASN A O 1
ATOM 1842 N N . GLU A 1 235 ? 25.048 2.780 -1.033 1.00 52.44 235 GLU A N 1
ATOM 1843 C CA . GLU A 1 235 ? 24.870 1.564 -0.227 1.00 52.44 235 GLU A CA 1
ATOM 1844 C C . GLU A 1 235 ? 24.855 1.847 1.280 1.00 52.44 235 GLU A C 1
ATOM 1846 O O . GLU A 1 235 ? 24.203 1.130 2.036 1.00 52.44 235 GLU A O 1
ATOM 1851 N N . THR A 1 236 ? 25.546 2.907 1.708 1.00 45.78 236 THR A N 1
ATOM 1852 C CA . THR A 1 236 ? 25.715 3.287 3.113 1.00 45.78 236 THR A CA 1
ATOM 1853 C C . THR A 1 236 ? 24.444 3.893 3.700 1.00 45.78 236 THR A C 1
ATOM 1855 O O . THR A 1 236 ? 24.169 3.719 4.885 1.00 45.78 236 THR A O 1
ATOM 1858 N N . THR A 1 237 ? 23.655 4.606 2.893 1.00 50.50 237 THR A N 1
ATOM 1859 C CA . THR A 1 237 ? 22.414 5.257 3.350 1.00 50.50 237 THR A CA 1
ATOM 1860 C C . THR A 1 237 ? 21.156 4.507 2.930 1.00 50.50 237 THR A C 1
ATOM 1862 O O . THR A 1 237 ? 20.092 4.757 3.491 1.00 50.50 237 THR A O 1
ATOM 1865 N N . GLY A 1 238 ? 21.244 3.621 1.931 1.00 49.34 238 GLY A N 1
ATOM 1866 C CA . GLY A 1 238 ? 20.077 2.973 1.329 1.00 49.34 238 GLY A CA 1
ATOM 1867 C C . GLY A 1 238 ? 19.122 3.958 0.639 1.00 49.34 238 GLY A C 1
ATOM 1868 O O . GLY A 1 238 ? 17.969 3.611 0.384 1.00 49.34 238 GLY A O 1
ATOM 1869 N N . LEU A 1 239 ? 19.583 5.182 0.356 1.00 45.19 239 LEU A N 1
ATOM 1870 C CA . LEU A 1 239 ? 18.811 6.274 -0.234 1.00 45.19 239 LEU A CA 1
ATOM 1871 C C . LEU A 1 239 ? 19.589 6.862 -1.418 1.00 45.19 239 LEU A C 1
ATOM 1873 O O . LEU A 1 239 ? 20.735 7.285 -1.259 1.00 45.19 239 LEU A O 1
ATOM 1877 N N . GLY A 1 240 ? 18.964 6.914 -2.596 1.00 51.28 240 GLY A N 1
ATOM 1878 C CA . GLY A 1 240 ? 19.480 7.706 -3.716 1.00 51.28 240 GLY A CA 1
ATOM 1879 C C . GLY A 1 240 ? 19.350 9.207 -3.441 1.00 51.28 240 GLY A C 1
ATOM 1880 O O . GLY A 1 240 ? 18.555 9.621 -2.589 1.00 51.28 240 GLY A O 1
ATOM 1881 N N . ARG A 1 241 ? 20.113 10.046 -4.160 1.00 56.41 241 ARG A N 1
ATOM 1882 C CA . ARG A 1 241 ? 19.833 11.492 -4.175 1.00 56.41 241 ARG A CA 1
ATOM 1883 C C . ARG A 1 241 ? 18.392 11.706 -4.634 1.00 56.41 241 ARG A C 1
ATOM 1885 O O . ARG A 1 241 ? 17.945 11.100 -5.603 1.00 56.41 241 ARG A O 1
ATOM 1892 N N . ARG A 1 242 ? 17.675 12.546 -3.888 1.00 54.38 242 ARG A N 1
ATOM 1893 C CA . ARG A 1 242 ? 16.213 12.687 -3.937 1.00 54.38 242 ARG A CA 1
ATOM 1894 C C . ARG A 1 242 ? 15.667 13.115 -5.305 1.00 54.38 242 ARG A C 1
ATOM 1896 O O . ARG A 1 242 ? 14.496 12.860 -5.568 1.00 54.38 242 ARG A O 1
ATOM 1903 N N . ASP A 1 243 ? 16.513 13.710 -6.143 1.00 64.56 243 ASP A N 1
ATOM 1904 C CA . ASP A 1 243 ? 16.096 14.436 -7.346 1.00 64.56 243 ASP A CA 1
ATOM 1905 C C . ASP A 1 243 ? 16.608 13.821 -8.661 1.00 64.56 243 ASP A C 1
ATOM 1907 O O . ASP A 1 243 ? 16.277 14.320 -9.728 1.00 64.56 243 ASP A O 1
ATOM 1911 N N . ASP A 1 244 ? 17.366 12.725 -8.602 1.00 73.69 244 ASP A N 1
ATOM 1912 C CA . ASP A 1 244 ? 18.086 12.199 -9.772 1.00 73.69 244 ASP A CA 1
ATOM 1913 C C . ASP A 1 244 ? 17.516 10.849 -10.278 1.00 73.69 244 ASP A C 1
ATOM 1915 O O . ASP A 1 244 ? 18.180 10.146 -11.031 1.00 73.69 244 ASP A O 1
ATOM 1919 N N . TRP A 1 245 ? 16.338 10.402 -9.819 1.00 88.88 245 TRP A N 1
ATOM 1920 C CA . TRP A 1 245 ? 15.775 9.096 -10.207 1.00 88.88 245 TRP A CA 1
ATOM 1921 C C . TRP A 1 245 ? 14.971 9.180 -11.510 1.00 88.88 245 TRP A C 1
ATOM 1923 O O . TRP A 1 245 ? 14.310 10.179 -11.785 1.00 88.88 245 TRP A O 1
ATOM 1933 N N . GLU A 1 246 ? 14.960 8.089 -12.280 1.00 92.06 246 GLU A N 1
ATOM 1934 C CA . GLU A 1 246 ? 14.163 7.991 -13.501 1.00 92.06 246 GLU A CA 1
ATOM 1935 C C . GLU A 1 246 ? 13.502 6.615 -13.628 1.00 92.06 246 GLU A C 1
ATOM 1937 O O . GLU A 1 246 ? 14.164 5.579 -13.678 1.00 92.06 246 GLU A O 1
ATOM 1942 N N . VAL A 1 247 ? 12.170 6.608 -13.694 1.00 94.88 247 VAL A N 1
ATOM 1943 C CA . VAL A 1 247 ? 11.383 5.415 -14.024 1.00 94.88 247 VAL A CA 1
ATOM 1944 C C . VAL A 1 247 ? 11.269 5.339 -15.540 1.00 94.88 247 VAL A C 1
ATOM 1946 O O . VAL A 1 247 ? 10.461 6.047 -16.142 1.00 94.88 247 VAL A O 1
ATOM 1949 N N . THR A 1 248 ? 12.107 4.502 -16.144 1.00 96.00 248 THR A N 1
ATOM 1950 C CA . THR A 1 248 ? 12.244 4.386 -17.604 1.00 96.00 248 THR A CA 1
ATOM 1951 C C . THR A 1 248 ? 11.369 3.291 -18.205 1.00 96.00 248 THR A C 1
ATOM 1953 O O . THR A 1 248 ? 11.227 3.223 -19.422 1.00 96.00 248 THR A O 1
ATOM 1956 N N . GLY A 1 249 ? 10.831 2.388 -17.378 1.00 96.25 249 GLY A N 1
ATOM 1957 C CA . GLY A 1 249 ? 10.247 1.139 -17.869 1.00 96.25 249 GLY A CA 1
ATOM 1958 C C . GLY A 1 249 ? 11.296 0.131 -18.339 1.00 96.25 249 GLY A C 1
ATOM 1959 O O . GLY A 1 249 ? 10.953 -0.882 -18.938 1.00 96.25 249 GLY A O 1
ATOM 1960 N N . GLY A 1 250 ? 12.583 0.372 -18.072 1.00 97.12 250 GLY A N 1
ATOM 1961 C CA . GLY A 1 250 ? 13.618 -0.640 -18.240 1.00 97.12 250 GLY A CA 1
ATOM 1962 C C . GLY A 1 250 ? 13.461 -1.777 -17.227 1.00 97.12 250 GLY A C 1
ATOM 1963 O O . GLY A 1 250 ? 12.847 -1.618 -16.171 1.00 97.12 250 GLY A O 1
ATOM 1964 N N . ARG A 1 251 ? 14.085 -2.927 -17.511 1.00 97.50 251 ARG A N 1
ATOM 1965 C CA . ARG A 1 251 ? 13.987 -4.146 -16.684 1.00 97.50 251 ARG A CA 1
ATOM 1966 C C . ARG A 1 251 ? 14.336 -3.955 -15.207 1.00 97.50 251 ARG A C 1
ATOM 1968 O O . ARG A 1 251 ? 13.890 -4.760 -14.398 1.00 97.50 251 ARG A O 1
ATOM 1975 N N . THR A 1 252 ? 15.113 -2.930 -14.860 1.00 96.19 252 THR A N 1
ATOM 1976 C CA . THR A 1 252 ? 15.597 -2.652 -13.497 1.00 96.19 252 THR A CA 1
ATOM 1977 C C . THR A 1 252 ? 15.213 -1.263 -12.970 1.00 96.19 252 THR A C 1
ATOM 1979 O O . THR A 1 252 ? 15.772 -0.805 -11.980 1.00 96.19 252 THR A O 1
ATOM 1982 N N . ALA A 1 253 ? 14.303 -0.557 -13.645 1.00 96.69 253 ALA A N 1
ATOM 1983 C CA . ALA A 1 253 ? 13.889 0.805 -13.294 1.00 96.69 253 ALA A CA 1
ATOM 1984 C C . ALA A 1 253 ? 12.395 0.997 -13.603 1.00 96.69 253 ALA A C 1
ATOM 1986 O O . ALA A 1 253 ? 11.994 1.830 -14.420 1.00 96.69 253 ALA A O 1
ATOM 1987 N N . THR A 1 254 ? 11.574 0.161 -12.970 1.00 97.94 254 THR A N 1
ATOM 1988 C CA . THR A 1 254 ? 10.127 0.069 -13.191 1.00 97.94 254 THR A CA 1
ATOM 1989 C C . THR A 1 254 ? 9.319 0.895 -12.203 1.00 97.94 254 THR A C 1
ATOM 1991 O O . THR A 1 254 ? 8.162 1.203 -12.483 1.00 97.94 254 THR A O 1
ATOM 1994 N N . TYR A 1 255 ? 9.884 1.282 -11.055 1.00 98.06 255 TYR A N 1
ATOM 1995 C CA . TYR A 1 255 ? 9.174 2.119 -10.090 1.00 98.06 255 TYR A CA 1
ATOM 1996 C C . TYR A 1 255 ? 10.078 2.953 -9.185 1.00 98.06 255 TYR A C 1
ATOM 1998 O O . TYR A 1 255 ? 11.221 2.605 -8.922 1.00 98.06 255 TYR A O 1
ATOM 2006 N N . HIS A 1 256 ? 9.521 4.031 -8.643 1.00 95.81 256 HIS A N 1
ATOM 2007 C CA . HIS A 1 256 ? 10.091 4.855 -7.582 1.00 95.81 256 HIS A CA 1
ATOM 2008 C C . HIS A 1 256 ? 9.032 5.123 -6.512 1.00 95.81 256 HIS A C 1
ATOM 2010 O O . HIS A 1 256 ? 7.831 5.128 -6.798 1.00 95.81 256 HIS A O 1
ATOM 2016 N N . VAL A 1 257 ? 9.472 5.352 -5.274 1.00 95.25 257 VAL A N 1
ATOM 2017 C CA . VAL A 1 257 ? 8.584 5.607 -4.136 1.00 95.25 257 VAL A CA 1
ATOM 2018 C C . VAL A 1 257 ? 9.009 6.862 -3.385 1.00 95.25 257 VAL A C 1
ATOM 2020 O O . VAL A 1 257 ? 10.096 6.923 -2.814 1.00 95.25 257 VAL A O 1
ATOM 2023 N N . ASP A 1 258 ? 8.094 7.822 -3.280 1.00 93.19 258 ASP A N 1
ATOM 2024 C CA . ASP A 1 258 ? 8.185 8.940 -2.351 1.00 93.19 258 ASP A CA 1
ATOM 2025 C C . ASP A 1 258 ? 7.278 8.714 -1.134 1.00 93.19 258 ASP A C 1
ATOM 2027 O O . ASP A 1 258 ? 6.079 8.450 -1.251 1.00 93.19 258 ASP A O 1
ATOM 2031 N N . TRP A 1 259 ? 7.831 8.892 0.066 1.00 93.75 259 TRP A N 1
ATOM 2032 C CA . TRP A 1 259 ? 7.044 8.880 1.299 1.00 93.75 259 TRP A CA 1
ATOM 2033 C C . TRP A 1 259 ? 6.114 10.099 1.350 1.00 93.75 259 TRP A C 1
ATOM 2035 O O . TRP A 1 259 ? 6.577 11.241 1.292 1.00 93.75 259 TRP A O 1
ATOM 2045 N N . ALA A 1 260 ? 4.811 9.850 1.482 1.00 95.00 260 ALA A N 1
ATOM 2046 C CA . ALA A 1 260 ? 3.743 10.843 1.416 1.00 95.00 260 ALA A CA 1
ATOM 2047 C C . ALA A 1 260 ? 2.868 10.815 2.682 1.00 95.00 260 ALA A C 1
ATOM 2049 O O . ALA A 1 260 ? 1.644 10.906 2.597 1.00 95.00 260 ALA A O 1
ATOM 2050 N N . GLY A 1 261 ? 3.486 10.697 3.858 1.00 95.69 261 GLY A N 1
ATOM 2051 C CA . GLY A 1 261 ? 2.785 10.750 5.141 1.00 95.69 261 GLY A CA 1
ATOM 2052 C C . GLY A 1 261 ? 2.452 9.386 5.737 1.00 95.69 261 GLY A C 1
ATOM 2053 O O . GLY A 1 261 ? 2.548 8.345 5.090 1.00 95.69 261 GLY A O 1
ATOM 2054 N N . GLU A 1 262 ? 2.031 9.410 6.997 1.00 97.88 262 GLU A N 1
ATOM 2055 C CA . GLU A 1 262 ? 1.513 8.246 7.710 1.00 97.88 262 GLU A CA 1
ATOM 2056 C C . GLU A 1 262 ? 0.515 8.663 8.789 1.00 97.88 262 GLU A C 1
ATOM 2058 O O . GLU A 1 262 ? 0.502 9.816 9.224 1.00 97.88 262 GLU A O 1
ATOM 2063 N N . VAL A 1 263 ? -0.312 7.714 9.213 1.00 98.50 263 VAL A N 1
ATOM 2064 C CA . VAL A 1 263 ? -1.282 7.845 10.306 1.00 98.50 263 VAL A CA 1
ATOM 2065 C C . VAL A 1 263 ? -1.137 6.623 11.204 1.00 98.50 263 VAL A C 1
ATOM 2067 O O . VAL A 1 263 ? -1.091 5.499 10.697 1.00 98.50 263 VAL A O 1
ATOM 2070 N N . THR A 1 264 ? -1.056 6.820 12.521 1.00 98.62 264 THR A N 1
ATOM 2071 C CA . THR A 1 264 ? -1.049 5.690 13.461 1.00 98.62 264 THR A CA 1
ATOM 2072 C C . THR A 1 264 ? -2.449 5.087 13.558 1.00 98.62 264 THR A C 1
ATOM 2074 O O . THR A 1 264 ? -3.455 5.775 13.383 1.00 98.62 264 THR A O 1
ATOM 2077 N N . LEU A 1 265 ? -2.547 3.789 13.834 1.00 98.62 265 LEU A N 1
ATOM 2078 C CA . LEU A 1 265 ? -3.840 3.130 14.022 1.00 98.62 265 LEU A CA 1
ATOM 2079 C C . LEU A 1 265 ? -4.573 3.673 15.252 1.00 98.62 265 LEU A C 1
ATOM 2081 O O . LEU A 1 265 ? -5.788 3.825 15.225 1.00 98.62 265 LEU A O 1
ATOM 2085 N N . ASP A 1 266 ? -3.827 4.063 16.280 1.00 98.44 266 ASP A N 1
ATOM 2086 C CA . ASP A 1 266 ? -4.348 4.739 17.467 1.00 98.44 266 ASP A CA 1
ATOM 2087 C C . ASP A 1 266 ? -5.041 6.062 17.109 1.00 98.44 266 ASP A C 1
ATOM 2089 O O . ASP A 1 266 ? -6.190 6.287 17.486 1.00 98.44 266 ASP A O 1
ATOM 2093 N N . GLU A 1 267 ? -4.405 6.899 16.285 1.00 98.12 267 GLU A N 1
ATOM 2094 C CA . GLU A 1 267 ? -4.992 8.142 15.771 1.00 98.12 267 GLU A CA 1
ATOM 2095 C C . GLU A 1 267 ? -6.199 7.888 14.856 1.00 98.12 267 GLU A C 1
ATOM 2097 O O . GLU A 1 267 ? -7.202 8.607 14.921 1.00 98.12 267 GLU A O 1
ATOM 2102 N N . LEU A 1 268 ? -6.112 6.863 14.002 1.00 98.50 268 LEU A N 1
ATOM 2103 C CA . LEU A 1 268 ? -7.179 6.489 13.077 1.00 98.50 268 LEU A CA 1
ATOM 2104 C C . LEU A 1 268 ? -8.451 6.073 13.826 1.00 98.50 268 LEU A C 1
ATOM 2106 O O . LEU A 1 268 ? -9.541 6.541 13.488 1.00 98.50 268 LEU A O 1
ATOM 2110 N N . VAL A 1 269 ? -8.293 5.214 14.835 1.00 98.19 269 VAL A N 1
ATOM 2111 C CA . VAL A 1 269 ? -9.382 4.605 15.613 1.00 98.19 269 VAL A CA 1
ATOM 2112 C C . VAL A 1 269 ? -9.858 5.522 16.745 1.00 98.19 269 VAL A C 1
ATOM 2114 O O . VAL A 1 269 ? -11.011 5.432 17.164 1.00 98.19 269 VAL A O 1
ATOM 2117 N N . GLY A 1 270 ? -8.999 6.425 17.225 1.00 97.69 270 GLY A N 1
ATOM 2118 C CA . GLY A 1 270 ? -9.253 7.255 18.403 1.00 97.69 270 GLY A CA 1
ATOM 2119 C C . GLY A 1 270 ? -8.897 6.561 19.723 1.00 97.69 270 GLY A C 1
ATOM 2120 O O . GLY A 1 270 ? -9.544 6.811 20.737 1.00 97.69 270 GLY A O 1
ATOM 2121 N N . ILE A 1 271 ? -7.891 5.681 19.719 1.00 97.69 271 ILE A N 1
ATOM 2122 C CA . ILE A 1 271 ? -7.345 5.046 20.926 1.00 97.69 271 ILE A CA 1
ATOM 2123 C C . ILE A 1 271 ? -6.163 5.886 21.410 1.00 97.69 271 ILE A C 1
ATOM 2125 O O . ILE A 1 271 ? -5.204 6.076 20.678 1.00 97.69 271 ILE A O 1
ATOM 2129 N N . TYR A 1 272 ? -6.218 6.395 22.641 1.00 95.44 272 TYR A N 1
ATOM 2130 C CA . TYR A 1 272 ? -5.150 7.249 23.180 1.00 95.44 272 TYR A CA 1
ATOM 2131 C C . TYR A 1 272 ? -3.942 6.453 23.693 1.00 95.44 272 TYR A C 1
ATOM 2133 O O . TYR A 1 272 ? -2.798 6.845 23.483 1.00 95.44 272 TYR A O 1
ATOM 2141 N N . ASN A 1 273 ? -4.202 5.340 24.384 1.00 97.19 273 ASN A N 1
ATOM 2142 C CA . ASN A 1 273 ? -3.176 4.450 24.914 1.00 97.19 273 ASN A CA 1
ATOM 2143 C C . ASN A 1 273 ? -3.585 3.001 24.642 1.00 97.19 273 ASN A C 1
ATOM 2145 O O . ASN A 1 273 ? -4.478 2.464 25.300 1.00 97.19 273 ASN A O 1
ATOM 2149 N N . TYR A 1 274 ? -2.935 2.375 23.660 1.00 97.56 274 TYR A N 1
ATOM 2150 C CA . TYR A 1 274 ? -3.245 1.004 23.267 1.00 97.56 274 TYR A CA 1
ATOM 2151 C C . TYR A 1 274 ? -2.957 -0.015 24.382 1.00 97.56 274 TYR A C 1
ATOM 2153 O O . TYR A 1 274 ? -3.705 -0.974 24.544 1.00 97.56 274 TYR A O 1
ATOM 2161 N N . SER A 1 275 ? -1.937 0.218 25.215 1.00 97.62 275 SER A N 1
ATOM 2162 C CA . SER A 1 275 ? -1.648 -0.645 26.370 1.00 97.62 275 SER A CA 1
ATOM 2163 C C . SER A 1 275 ? -2.787 -0.615 27.397 1.00 97.62 275 SER A C 1
ATOM 2165 O O . SER A 1 275 ? -3.251 -1.665 27.844 1.00 97.62 275 SER A O 1
ATOM 2167 N N . ASP A 1 276 ? -3.308 0.578 27.706 1.00 98.00 276 ASP A N 1
ATOM 2168 C CA . ASP A 1 276 ? -4.449 0.738 28.620 1.00 98.00 276 ASP A CA 1
ATOM 2169 C C . ASP A 1 276 ? -5.743 0.175 28.026 1.00 98.00 276 ASP A C 1
ATOM 2171 O O . ASP A 1 276 ? -6.585 -0.356 28.750 1.00 98.00 276 ASP A O 1
ATOM 2175 N N . PHE A 1 277 ? -5.921 0.289 26.708 1.00 97.56 277 PHE A N 1
ATOM 2176 C CA . PHE A 1 277 ? -7.040 -0.324 25.998 1.00 97.56 277 PHE A CA 1
ATOM 2177 C C . PHE A 1 277 ? -7.015 -1.850 26.180 1.00 97.56 277 PHE A C 1
ATOM 2179 O O . PHE A 1 277 ? -8.004 -2.443 26.607 1.00 97.56 277 PHE A O 1
ATOM 2186 N N . MET A 1 278 ? -5.858 -2.481 25.956 1.00 97.44 278 MET A N 1
ATOM 2187 C CA . MET A 1 278 ? -5.694 -3.926 26.133 1.00 97.44 278 MET A CA 1
ATOM 2188 C C . MET A 1 278 ? -5.849 -4.374 27.591 1.00 97.44 278 MET A C 1
ATOM 2190 O O . MET A 1 278 ? -6.490 -5.393 27.845 1.00 97.44 278 MET A O 1
ATOM 2194 N N . SER A 1 279 ? -5.300 -3.632 28.558 1.00 97.81 279 SER A N 1
ATOM 2195 C CA . SER A 1 279 ? -5.361 -4.011 29.980 1.00 97.81 279 SER A CA 1
ATOM 2196 C C . SER A 1 279 ? -6.781 -3.972 30.559 1.00 97.81 279 SER A C 1
ATOM 2198 O O . SER A 1 279 ? -7.073 -4.682 31.519 1.00 97.81 279 SER A O 1
ATOM 2200 N N . GLN A 1 280 ? -7.687 -3.212 29.936 1.00 97.88 280 GLN A N 1
ATOM 2201 C CA . GLN A 1 280 ? -9.122 -3.201 30.244 1.00 97.88 280 GLN A CA 1
ATOM 2202 C C . GLN A 1 280 ? -9.896 -4.372 29.610 1.00 97.88 280 GLN A C 1
ATOM 2204 O O . GLN A 1 280 ? -11.104 -4.488 29.808 1.00 97.88 280 GLN A O 1
ATOM 2209 N N . GLY A 1 281 ? -9.228 -5.241 28.846 1.00 97.62 281 GLY A N 1
ATOM 2210 C CA . GLY A 1 281 ? -9.862 -6.342 28.123 1.00 97.62 281 GLY A CA 1
ATOM 2211 C C . GLY A 1 281 ? -10.596 -5.906 26.852 1.00 97.62 281 GLY A C 1
ATOM 2212 O O . GLY A 1 281 ? -11.369 -6.693 26.306 1.00 97.62 281 GLY A O 1
ATOM 2213 N N . TYR A 1 282 ? -10.376 -4.676 26.375 1.00 98.12 282 TYR A N 1
ATOM 2214 C CA . TYR A 1 282 ? -10.955 -4.189 25.124 1.00 98.12 282 TYR A CA 1
ATOM 2215 C C . TYR A 1 282 ? -10.320 -4.854 23.896 1.00 98.12 282 TYR A C 1
ATOM 2217 O O . TYR A 1 282 ? -9.181 -5.326 23.918 1.00 98.12 282 TYR A O 1
ATOM 2225 N N . ARG A 1 283 ? -11.083 -4.894 22.801 1.00 98.12 283 ARG A N 1
ATOM 2226 C CA . ARG A 1 283 ? -10.703 -5.505 21.524 1.00 98.12 283 ARG A CA 1
ATOM 2227 C C . ARG A 1 283 ? -11.184 -4.622 20.387 1.00 98.12 283 ARG A C 1
ATOM 2229 O O . ARG A 1 283 ? -12.351 -4.257 20.340 1.00 98.12 283 ARG A O 1
ATOM 2236 N N . GLU A 1 284 ? -10.304 -4.305 19.447 1.00 98.38 284 GLU A N 1
ATOM 2237 C CA . GLU A 1 284 ? -10.671 -3.441 18.323 1.00 98.38 284 GLU A CA 1
ATOM 2238 C C . GLU A 1 284 ? -11.741 -4.049 17.418 1.00 98.38 284 GLU A C 1
ATOM 2240 O O . GLU A 1 284 ? -12.624 -3.326 16.959 1.00 98.38 284 GLU A O 1
ATOM 2245 N N . TYR A 1 285 ? -11.671 -5.359 17.179 1.00 98.56 285 TYR A N 1
ATOM 2246 C CA . TYR A 1 285 ? -12.628 -6.071 16.347 1.00 98.56 285 TYR A CA 1
ATOM 2247 C C . TYR A 1 285 ? -12.673 -7.568 16.686 1.00 98.56 285 TYR A C 1
ATOM 2249 O O . TYR A 1 285 ? -11.639 -8.217 16.855 1.00 98.56 285 TYR A O 1
ATOM 2257 N N . ASP A 1 286 ? -13.876 -8.120 16.764 1.00 98.25 286 ASP A N 1
ATOM 2258 C CA . ASP A 1 286 ? -14.166 -9.542 16.866 1.00 98.25 286 ASP A CA 1
ATOM 2259 C C . ASP A 1 286 ? -14.972 -9.987 15.641 1.00 98.25 286 ASP A C 1
ATOM 2261 O O . ASP A 1 286 ? -16.060 -9.484 15.364 1.00 98.25 286 ASP A O 1
ATOM 2265 N N . LYS A 1 287 ? -14.434 -10.958 14.899 1.00 97.25 287 LYS A N 1
ATOM 2266 C CA . LYS A 1 287 ? -15.008 -11.388 13.618 1.00 97.25 287 LYS A CA 1
ATOM 2267 C C . LYS A 1 287 ? -16.333 -12.138 13.774 1.00 97.25 287 LYS A C 1
ATOM 2269 O O . LYS A 1 287 ? -17.110 -12.170 12.828 1.00 97.25 287 LYS A O 1
ATOM 2274 N N . VAL A 1 288 ? -16.581 -12.756 14.932 1.00 97.62 288 VAL A N 1
ATOM 2275 C CA . VAL A 1 288 ? -17.812 -13.524 15.184 1.00 97.62 288 VAL A CA 1
ATOM 2276 C C . VAL A 1 288 ? -18.993 -12.586 15.408 1.00 97.62 288 VAL A C 1
ATOM 2278 O O . VAL A 1 288 ? -20.060 -12.793 14.837 1.00 97.62 288 VAL A O 1
ATOM 2281 N N . SER A 1 289 ? -18.798 -11.547 16.217 1.00 98.12 289 SER A N 1
ATOM 2282 C CA . SER A 1 289 ? -19.815 -10.529 16.490 1.00 98.12 289 SER A CA 1
ATOM 2283 C C . SER A 1 289 ? -19.860 -9.397 15.457 1.00 98.12 289 SER A C 1
ATOM 2285 O O . SER A 1 289 ? -20.822 -8.631 15.462 1.00 98.12 289 SER A O 1
ATOM 2287 N N . ASP A 1 290 ? -18.854 -9.296 14.578 1.00 98.25 290 ASP A N 1
ATOM 2288 C CA . ASP A 1 290 ? -18.656 -8.195 13.618 1.00 98.25 290 ASP A CA 1
ATOM 2289 C C . ASP A 1 290 ? -18.597 -6.817 14.314 1.00 98.25 290 ASP A C 1
ATOM 2291 O O . ASP A 1 290 ? -19.112 -5.803 13.828 1.00 98.25 290 ASP A O 1
ATOM 2295 N N . GLN A 1 291 ? -18.008 -6.787 15.516 1.00 98.44 291 GLN A N 1
ATOM 2296 C CA . GLN A 1 291 ? -17.970 -5.617 16.395 1.00 98.44 291 GLN A CA 1
ATOM 2297 C C . GLN A 1 291 ? -16.672 -5.532 17.202 1.00 98.44 291 GLN A C 1
ATOM 2299 O O . GLN A 1 291 ? -16.030 -6.534 17.500 1.00 98.44 291 GLN A O 1
ATOM 2304 N N . GLY A 1 292 ? -16.289 -4.316 17.583 1.00 97.75 292 GLY A N 1
ATOM 2305 C CA . GLY A 1 292 ? -15.287 -4.057 18.610 1.00 97.75 292 GLY A CA 1
ATOM 2306 C C . GLY A 1 292 ? -15.895 -4.004 20.014 1.00 97.75 292 GLY A C 1
ATOM 2307 O O . GLY A 1 292 ? -17.079 -3.726 20.204 1.00 97.75 292 GLY A O 1
ATOM 2308 N N . TYR A 1 293 ? -15.053 -4.227 21.019 1.00 97.44 293 TYR A N 1
ATOM 2309 C CA . TYR A 1 293 ? -15.347 -4.017 22.432 1.00 97.44 293 TYR A CA 1
ATOM 2310 C C . TYR A 1 293 ? -14.458 -2.882 22.949 1.00 97.44 293 TYR A C 1
ATOM 2312 O O . TYR A 1 293 ? -13.239 -2.976 22.865 1.00 97.44 293 TYR A O 1
ATOM 2320 N N . GLY A 1 294 ? -15.051 -1.785 23.429 1.00 96.31 294 GLY A N 1
ATOM 2321 C CA . GLY A 1 294 ? -14.329 -0.554 23.802 1.00 96.31 294 GLY A CA 1
ATOM 2322 C C . GLY A 1 294 ? -14.115 0.443 22.651 1.00 96.31 294 GLY A C 1
ATOM 2323 O O . GLY A 1 294 ? -13.762 1.595 22.889 1.00 96.31 294 GLY A O 1
ATOM 2324 N N . THR A 1 295 ? -14.388 0.049 21.405 1.00 97.31 295 THR A N 1
ATOM 2325 C CA . THR A 1 295 ? -14.463 0.937 20.234 1.00 97.31 295 THR A CA 1
ATOM 2326 C C . THR A 1 295 ? -15.521 0.426 19.259 1.00 97.31 295 THR A C 1
ATOM 2328 O O . THR A 1 295 ? -15.788 -0.769 19.210 1.00 97.31 295 THR A O 1
ATOM 2331 N N . THR A 1 296 ? -16.125 1.327 18.480 1.00 97.94 296 THR A N 1
ATOM 2332 C CA . THR A 1 296 ? -17.084 0.970 17.412 1.00 97.94 296 THR A CA 1
ATOM 2333 C C . THR A 1 296 ? -16.517 1.184 16.014 1.00 97.94 296 THR A C 1
ATOM 2335 O O . THR A 1 296 ? -17.198 0.925 15.021 1.00 97.94 296 THR A O 1
ATOM 2338 N N . PHE A 1 297 ? -15.265 1.650 15.923 1.00 98.50 297 PHE A N 1
ATOM 2339 C CA . PHE A 1 297 ? -14.649 2.050 14.663 1.00 98.50 297 PHE A CA 1
ATOM 2340 C C . PHE A 1 297 ? -14.722 0.932 13.621 1.00 98.50 297 PHE A C 1
ATOM 2342 O O . PHE A 1 297 ? -15.101 1.201 12.486 1.00 98.50 297 PHE A O 1
ATOM 2349 N N . TRP A 1 298 ? -14.435 -0.318 13.999 1.00 98.31 298 TRP A N 1
ATOM 2350 C CA . TRP A 1 298 ? -14.389 -1.471 13.092 1.00 98.31 298 TRP A CA 1
ATOM 2351 C C . TRP A 1 298 ? -15.727 -2.221 12.924 1.00 98.31 298 TRP A C 1
ATOM 2353 O O . TRP A 1 298 ? -15.787 -3.157 12.148 1.00 98.31 298 TRP A O 1
ATOM 2363 N N . ASN A 1 299 ? -16.839 -1.802 13.534 1.00 98.50 299 ASN A N 1
ATOM 2364 C CA . ASN A 1 299 ? -18.101 -2.564 13.460 1.00 98.50 299 ASN A CA 1
ATOM 2365 C C . ASN A 1 299 ? -18.682 -2.661 12.035 1.00 98.50 299 ASN A C 1
ATOM 2367 O O . ASN A 1 299 ? -18.903 -1.636 11.386 1.00 98.50 299 ASN A O 1
ATOM 2371 N N . GLY A 1 300 ? -19.023 -3.854 11.551 1.00 98.12 300 GLY A N 1
ATOM 2372 C CA . GLY A 1 300 ? -19.633 -4.017 10.231 1.00 98.12 300 GLY A CA 1
ATOM 2373 C C . GLY A 1 300 ? -18.603 -4.042 9.104 1.00 98.12 300 GLY A C 1
ATOM 2374 O O . GLY A 1 300 ? -18.479 -3.074 8.343 1.00 98.12 300 GLY A O 1
ATOM 2375 N N . ILE A 1 301 ? -17.876 -5.150 8.962 1.00 98.06 301 ILE A N 1
ATOM 2376 C CA . ILE A 1 301 ? -16.897 -5.385 7.888 1.00 98.06 301 ILE A CA 1
ATOM 2377 C C . ILE A 1 301 ? -17.548 -5.513 6.504 1.00 98.06 301 ILE A C 1
ATOM 2379 O O . ILE A 1 301 ? -16.933 -5.188 5.482 1.00 98.06 301 ILE A O 1
ATOM 2383 N N . HIS A 1 302 ? -18.815 -5.933 6.459 1.00 97.62 302 HIS A N 1
ATOM 2384 C CA . HIS A 1 302 ? -19.600 -6.054 5.226 1.00 97.62 302 HIS A CA 1
ATOM 2385 C C . HIS A 1 302 ? -20.480 -4.827 4.930 1.00 97.62 302 HIS A C 1
ATOM 2387 O O . HIS A 1 302 ? -21.081 -4.740 3.855 1.00 97.62 302 HIS A O 1
ATOM 2393 N N . ASN A 1 303 ? -20.534 -3.849 5.839 1.00 97.56 303 ASN A N 1
ATOM 2394 C CA . ASN A 1 303 ? -21.284 -2.613 5.641 1.00 97.56 303 ASN A CA 1
ATOM 2395 C C . ASN A 1 303 ? -20.469 -1.631 4.781 1.00 97.56 303 ASN A C 1
ATOM 2397 O O . ASN A 1 303 ? -19.512 -1.019 5.257 1.00 97.56 303 ASN A O 1
ATOM 2401 N N . GLU A 1 304 ? -20.862 -1.458 3.513 1.00 96.00 304 GLU A N 1
ATOM 2402 C CA . GLU A 1 304 ? -20.132 -0.603 2.566 1.00 96.00 304 GLU A CA 1
ATOM 2403 C C . GLU A 1 304 ? -20.007 0.843 3.055 1.00 96.00 304 GLU A C 1
ATOM 2405 O O . GLU A 1 304 ? -18.939 1.443 2.950 1.00 96.00 304 GLU A O 1
ATOM 2410 N N . SER A 1 305 ? -21.081 1.410 3.608 1.00 96.94 305 SER A N 1
ATOM 2411 C CA . SER A 1 305 ? -21.088 2.791 4.093 1.00 96.94 305 SER A CA 1
ATOM 2412 C C . SER A 1 305 ? -20.120 2.975 5.261 1.00 96.94 305 SER A C 1
ATOM 2414 O O . SER A 1 305 ? -19.380 3.959 5.287 1.00 96.94 305 SER A O 1
ATOM 2416 N N . ALA A 1 306 ? -20.061 2.011 6.186 1.00 97.69 306 ALA A N 1
ATOM 2417 C CA . ALA A 1 306 ? -19.098 2.024 7.285 1.00 97.69 306 ALA A CA 1
ATOM 2418 C C . ALA A 1 306 ? -17.657 1.884 6.769 1.00 97.69 306 ALA A C 1
ATOM 2420 O O . ALA A 1 306 ? -16.774 2.647 7.162 1.00 97.69 306 ALA A O 1
ATOM 2421 N N . CYS A 1 307 ? -17.413 0.969 5.827 1.00 98.25 307 CYS A N 1
ATOM 2422 C CA . CYS A 1 307 ? -16.106 0.817 5.188 1.00 98.25 307 CYS A CA 1
ATOM 2423 C C . CYS A 1 307 ? -15.662 2.093 4.457 1.00 98.25 307 CYS A C 1
ATOM 2425 O O . CYS A 1 307 ? -14.516 2.521 4.611 1.00 98.25 307 CYS A O 1
ATOM 2427 N N . ARG A 1 308 ? -16.572 2.741 3.719 1.00 97.81 308 ARG A N 1
ATOM 2428 C CA . ARG A 1 308 ? -16.327 4.015 3.031 1.00 97.81 308 ARG A CA 1
ATOM 2429 C C . ARG A 1 308 ? -16.005 5.141 4.003 1.00 97.81 308 ARG A C 1
ATOM 2431 O O . ARG A 1 308 ? -15.041 5.868 3.783 1.00 97.81 308 ARG A O 1
ATOM 2438 N N . TRP A 1 309 ? -16.741 5.242 5.107 1.00 97.94 309 TRP A N 1
ATOM 2439 C CA . TRP A 1 309 ? -16.454 6.221 6.153 1.00 97.94 309 TRP A CA 1
ATOM 2440 C C . TRP A 1 309 ? -15.038 6.055 6.728 1.00 97.94 309 TRP A C 1
ATOM 2442 O O . TRP A 1 309 ? -14.306 7.038 6.825 1.00 97.94 309 TRP A O 1
ATOM 2452 N N . ARG A 1 310 ? -14.598 4.822 7.021 1.00 98.50 310 ARG A N 1
ATOM 2453 C CA . ARG A 1 310 ? -13.231 4.568 7.523 1.00 98.50 310 ARG A CA 1
ATOM 2454 C C . ARG A 1 310 ? -12.154 4.945 6.507 1.00 98.50 310 ARG A C 1
ATOM 2456 O O . ARG A 1 310 ? -11.127 5.502 6.887 1.00 98.50 310 ARG A O 1
ATOM 2463 N N . MET A 1 311 ? -12.376 4.641 5.223 1.00 98.50 311 MET A N 1
ATOM 2464 C CA . MET A 1 311 ? -11.457 5.038 4.148 1.00 98.50 311 MET A CA 1
ATOM 2465 C C . MET A 1 311 ? -11.334 6.561 4.062 1.00 98.50 311 MET A C 1
ATOM 2467 O O . MET A 1 311 ? -10.217 7.074 4.021 1.00 98.50 311 MET A O 1
ATOM 2471 N N . ASN A 1 312 ? -12.460 7.278 4.104 1.00 98.06 312 ASN A N 1
ATOM 2472 C CA . ASN A 1 312 ? -12.470 8.741 4.111 1.00 98.06 312 ASN A CA 1
ATOM 2473 C C . ASN A 1 312 ? -11.744 9.292 5.341 1.00 98.06 312 ASN A C 1
ATOM 2475 O O . ASN A 1 312 ? -10.873 10.140 5.198 1.00 98.06 312 ASN A O 1
ATOM 2479 N N . ARG A 1 313 ? -11.996 8.731 6.529 1.00 98.19 313 ARG A N 1
ATOM 2480 C CA . ARG A 1 313 ? -11.304 9.127 7.761 1.00 98.19 313 ARG A CA 1
ATOM 2481 C C . ARG A 1 313 ? -9.781 9.008 7.641 1.00 98.19 313 ARG A C 1
ATOM 2483 O O . ARG A 1 313 ? -9.074 9.942 8.013 1.00 98.19 313 ARG A O 1
ATOM 2490 N N . LEU A 1 314 ? -9.272 7.891 7.114 1.00 98.56 314 LEU A N 1
ATOM 2491 C CA . LEU A 1 314 ? -7.834 7.714 6.882 1.00 98.56 314 LEU A CA 1
ATOM 2492 C C . LEU A 1 314 ? -7.300 8.725 5.855 1.00 98.56 314 LEU A C 1
ATOM 2494 O O . LEU A 1 314 ? -6.254 9.337 6.075 1.00 98.56 314 LEU A O 1
ATOM 2498 N N . ARG A 1 315 ? -8.017 8.922 4.742 1.00 97.88 315 ARG A N 1
ATOM 2499 C CA . ARG A 1 315 ? -7.657 9.892 3.698 1.00 97.88 315 ARG A CA 1
ATOM 2500 C C . ARG A 1 315 ? -7.570 11.316 4.251 1.00 97.88 315 ARG A C 1
ATOM 2502 O O . ARG A 1 315 ? -6.586 12.001 3.979 1.00 97.88 315 ARG A O 1
ATOM 2509 N N . ASP A 1 316 ? -8.547 11.728 5.052 1.00 97.44 316 ASP A N 1
ATOM 2510 C CA . ASP A 1 316 ? -8.625 13.063 5.645 1.00 97.44 316 ASP A CA 1
ATOM 2511 C C . ASP A 1 316 ? -7.465 13.319 6.608 1.00 97.44 316 ASP A C 1
ATOM 2513 O O . ASP A 1 316 ? -6.805 14.352 6.508 1.00 97.44 316 ASP A O 1
ATOM 2517 N N . LEU A 1 317 ? -7.151 12.357 7.484 1.00 97.62 317 LEU A N 1
ATOM 2518 C CA . LEU A 1 317 ? -6.007 12.450 8.397 1.00 97.62 317 LEU A CA 1
ATOM 2519 C C . LEU A 1 317 ? -4.677 12.572 7.638 1.00 97.62 317 LEU A C 1
ATOM 2521 O O . LEU A 1 317 ? -3.837 13.410 7.974 1.00 97.62 317 LEU A O 1
ATOM 2525 N N . LEU A 1 318 ? -4.487 11.777 6.581 1.00 97.44 318 LEU A N 1
ATOM 2526 C CA . LEU A 1 318 ? -3.287 11.850 5.740 1.00 97.44 318 LEU A CA 1
ATOM 2527 C C . LEU A 1 318 ? -3.173 13.202 5.025 1.00 97.44 318 LEU A C 1
ATOM 2529 O O . LEU A 1 318 ? -2.090 13.790 4.995 1.00 97.44 318 LEU A O 1
ATOM 2533 N N . ASN A 1 319 ? -4.279 13.709 4.477 1.00 95.62 319 ASN A N 1
ATOM 2534 C CA . ASN A 1 319 ? -4.318 15.009 3.810 1.00 95.62 319 ASN A CA 1
ATOM 2535 C C . ASN A 1 319 ? -4.035 16.147 4.789 1.00 95.62 319 ASN A C 1
ATOM 2537 O O . ASN A 1 319 ? -3.177 16.978 4.507 1.00 95.62 319 ASN A O 1
ATOM 2541 N N . GLN A 1 320 ? -4.658 16.134 5.969 1.00 95.56 320 GLN A N 1
ATOM 2542 C CA . GLN A 1 320 ? -4.396 17.114 7.020 1.00 95.56 320 GLN A CA 1
ATOM 2543 C C . GLN A 1 320 ? -2.910 17.140 7.397 1.00 95.56 320 GLN A C 1
ATOM 2545 O O . GLN A 1 320 ? -2.311 18.215 7.470 1.00 95.56 320 GLN A O 1
ATOM 2550 N N . LYS A 1 321 ? -2.284 15.975 7.605 1.00 95.44 321 LYS A N 1
ATOM 2551 C CA . LYS A 1 321 ? -0.854 15.903 7.941 1.00 95.44 321 LYS A CA 1
ATOM 2552 C C . LYS A 1 321 ? 0.036 16.407 6.813 1.00 95.44 321 LYS A C 1
ATOM 2554 O O . LYS A 1 321 ? 1.036 17.067 7.088 1.00 95.44 321 LYS A O 1
ATOM 2559 N N . ILE A 1 322 ? -0.305 16.113 5.559 1.00 93.69 322 ILE A N 1
ATOM 2560 C CA . ILE A 1 322 ? 0.453 16.620 4.413 1.00 93.69 322 ILE A CA 1
ATOM 2561 C C . ILE A 1 322 ? 0.318 18.125 4.276 1.00 93.69 322 ILE A C 1
ATOM 2563 O O . ILE A 1 322 ? 1.344 18.787 4.155 1.00 93.69 322 ILE A O 1
ATOM 2567 N N . ASP A 1 323 ? -0.895 18.664 4.356 1.00 93.19 323 ASP A N 1
ATOM 2568 C CA . ASP A 1 323 ? -1.124 20.105 4.290 1.00 93.19 323 ASP A CA 1
ATOM 2569 C C . ASP A 1 323 ? -0.379 20.817 5.427 1.00 93.19 323 ASP A C 1
ATOM 2571 O O . ASP A 1 323 ? 0.279 21.829 5.201 1.00 93.19 323 ASP A O 1
ATOM 2575 N N . THR A 1 324 ? -0.395 20.238 6.632 1.00 93.88 324 THR A N 1
ATOM 2576 C CA . THR A 1 324 ? 0.343 20.766 7.790 1.00 93.88 324 THR A CA 1
ATOM 2577 C C . THR A 1 324 ? 1.857 20.751 7.566 1.00 93.88 324 THR A C 1
ATOM 2579 O O . THR A 1 324 ? 2.543 21.708 7.914 1.00 93.88 324 THR A O 1
ATOM 2582 N N . LYS A 1 325 ? 2.402 19.663 7.007 1.00 92.12 325 LYS A N 1
ATOM 2583 C CA . LYS A 1 325 ? 3.854 19.464 6.878 1.00 92.12 325 LYS A CA 1
ATOM 2584 C C . LYS A 1 325 ? 4.458 20.142 5.646 1.00 92.12 325 LYS A C 1
ATOM 2586 O O . LYS A 1 325 ? 5.615 20.551 5.692 1.00 92.12 325 LYS A O 1
ATOM 2591 N N . TYR A 1 326 ? 3.716 20.206 4.544 1.00 89.94 326 TYR A N 1
ATOM 2592 C CA . TYR A 1 326 ? 4.225 20.588 3.223 1.00 89.94 326 TYR A CA 1
ATOM 2593 C C . TYR A 1 326 ? 3.459 21.750 2.575 1.00 89.94 326 TYR A C 1
ATOM 2595 O O . TYR A 1 326 ? 3.872 22.217 1.517 1.00 89.94 326 TYR A O 1
ATOM 2603 N N . GLY A 1 327 ? 2.365 22.221 3.181 1.00 88.88 327 GLY A N 1
ATOM 2604 C CA . GLY A 1 327 ? 1.471 23.205 2.574 1.00 88.88 327 GLY A CA 1
ATOM 2605 C C . GLY A 1 327 ? 0.568 22.612 1.484 1.00 88.88 327 GLY A C 1
ATOM 2606 O O . GLY A 1 327 ? 0.721 21.466 1.061 1.00 88.88 327 GLY A O 1
ATOM 2607 N N . THR A 1 328 ? -0.384 23.413 1.001 1.00 79.62 328 THR A N 1
ATOM 2608 C CA . THR A 1 328 ? -1.378 22.999 -0.011 1.00 79.62 328 THR A CA 1
ATOM 2609 C C . THR A 1 328 ? -0.819 22.916 -1.434 1.00 79.62 328 THR A C 1
ATOM 2611 O O . THR A 1 328 ? -1.430 22.293 -2.297 1.00 79.62 328 THR A O 1
ATOM 2614 N N . THR A 1 329 ? 0.353 23.504 -1.688 1.00 74.06 329 THR A N 1
ATOM 2615 C CA . THR A 1 329 ? 1.098 23.430 -2.961 1.00 74.06 329 THR A CA 1
ATOM 2616 C C . THR A 1 329 ? 2.130 22.297 -2.975 1.00 74.06 329 THR A C 1
ATOM 2618 O O . THR A 1 329 ? 3.048 22.277 -3.794 1.00 74.06 329 THR A O 1
ATOM 2621 N N . SER A 1 330 ? 1.993 21.349 -2.047 1.00 81.81 330 SER A N 1
ATOM 2622 C CA . SER A 1 330 ? 2.855 20.182 -1.917 1.00 81.81 330 SER A CA 1
ATOM 2623 C C . SER A 1 330 ? 2.940 19.365 -3.212 1.00 81.81 330 SER A C 1
ATOM 2625 O O . SER A 1 330 ? 1.949 19.157 -3.912 1.00 81.81 330 SER A O 1
ATOM 2627 N N . ARG A 1 331 ? 4.115 18.771 -3.463 1.00 87.62 331 ARG A N 1
ATOM 2628 C CA . ARG A 1 331 ? 4.346 17.752 -4.512 1.00 87.62 331 ARG A CA 1
ATOM 2629 C C . ARG A 1 331 ? 3.525 16.462 -4.335 1.00 87.62 331 ARG A C 1
ATOM 2631 O O . ARG A 1 331 ? 3.642 15.535 -5.139 1.00 87.62 331 ARG A O 1
ATOM 2638 N N . PHE A 1 332 ? 2.742 16.388 -3.261 1.00 93.06 332 PHE A N 1
ATOM 2639 C CA . PHE A 1 332 ? 1.801 15.327 -2.935 1.00 93.06 332 PHE A CA 1
ATOM 2640 C C . PHE A 1 332 ? 0.366 15.852 -3.090 1.00 93.06 332 PHE A C 1
ATOM 2642 O O . PHE A 1 332 ? -0.227 16.270 -2.092 1.00 93.06 332 PHE A O 1
ATOM 2649 N N . PRO A 1 333 ? -0.211 15.833 -4.311 1.00 93.50 333 PRO A N 1
ATOM 2650 C CA . PRO A 1 333 ? -1.615 16.176 -4.520 1.00 93.50 333 PRO A CA 1
ATOM 2651 C C . PRO A 1 333 ? -2.516 15.387 -3.572 1.00 93.50 333 PRO A C 1
ATOM 2653 O O . PRO A 1 333 ? -2.232 14.224 -3.292 1.00 93.50 333 PRO A O 1
ATOM 2656 N N . ARG A 1 334 ? -3.604 15.978 -3.074 1.00 92.81 334 ARG A N 1
ATOM 2657 C CA . ARG A 1 334 ? -4.519 15.271 -2.154 1.00 92.81 334 ARG A CA 1
ATOM 2658 C C . ARG A 1 334 ? -5.059 13.978 -2.759 1.00 92.81 334 ARG A C 1
ATOM 2660 O O . ARG A 1 334 ? -5.116 12.965 -2.067 1.00 92.81 334 ARG A O 1
ATOM 2667 N N . ASP A 1 335 ? -5.344 14.020 -4.057 1.00 91.19 335 ASP A N 1
ATOM 2668 C CA . ASP A 1 335 ? -5.849 12.899 -4.830 1.00 91.19 335 ASP A CA 1
ATOM 2669 C C . ASP A 1 335 ? -4.977 12.662 -6.064 1.00 91.19 335 ASP A C 1
ATOM 2671 O O . ASP A 1 335 ? -4.576 13.593 -6.764 1.00 91.19 335 ASP A O 1
ATOM 2675 N N . LEU A 1 336 ? -4.711 11.389 -6.336 1.00 93.88 336 LEU A N 1
ATOM 2676 C CA . LEU A 1 336 ? -4.146 10.903 -7.589 1.00 93.88 336 LEU A CA 1
ATOM 2677 C C . LEU A 1 336 ? -5.073 9.802 -8.119 1.00 93.88 336 LEU A C 1
ATOM 2679 O O . LEU A 1 336 ? -5.664 9.078 -7.311 1.00 93.88 336 LEU A O 1
ATOM 2683 N N . PRO A 1 337 ? -5.242 9.674 -9.446 1.00 93.12 337 PRO A N 1
ATOM 2684 C CA . PRO A 1 337 ? -6.089 8.636 -10.012 1.00 93.12 337 PRO A CA 1
ATOM 2685 C C . PRO A 1 337 ? -5.540 7.256 -9.641 1.00 93.12 337 PRO A C 1
ATOM 2687 O O . PRO A 1 337 ? -4.403 6.922 -9.961 1.00 93.12 337 PRO A O 1
ATOM 2690 N N . GLU A 1 338 ? -6.358 6.452 -8.967 1.00 93.81 338 GLU A N 1
ATOM 2691 C CA . GLU A 1 338 ? -6.034 5.048 -8.732 1.00 93.81 338 GLU A CA 1
ATOM 2692 C C . GLU A 1 338 ? -6.081 4.292 -10.069 1.00 93.81 338 GLU A C 1
ATOM 2694 O O . GLU A 1 338 ? -7.089 4.395 -10.779 1.00 93.81 338 GLU A O 1
ATOM 2699 N N . PRO A 1 339 ? -5.008 3.582 -10.451 1.00 94.38 339 PRO A N 1
ATOM 2700 C CA . PRO A 1 339 ? -4.962 2.894 -11.725 1.00 94.38 339 PRO A CA 1
ATOM 2701 C C . PRO A 1 339 ? -5.754 1.586 -11.667 1.00 94.38 339 PRO A C 1
ATOM 2703 O O . PRO A 1 339 ? -5.966 0.990 -10.609 1.00 94.38 339 PRO A O 1
ATOM 2706 N N . MET A 1 340 ? -6.167 1.118 -12.838 1.00 94.38 340 MET A N 1
ATOM 2707 C CA . MET A 1 340 ? -6.764 -0.201 -12.982 1.00 94.38 340 MET A CA 1
ATOM 2708 C C . MET A 1 340 ? -5.691 -1.278 -12.818 1.00 94.38 340 MET A C 1
ATOM 2710 O O . MET A 1 340 ? -4.631 -1.191 -13.429 1.00 94.38 340 MET A O 1
ATOM 2714 N N . CYS A 1 341 ? -5.988 -2.305 -12.030 1.00 94.88 341 CYS A N 1
ATOM 2715 C CA . CYS A 1 341 ? -5.269 -3.562 -12.064 1.00 94.88 341 CYS A CA 1
ATOM 2716 C C . CYS A 1 341 ? -5.735 -4.351 -13.291 1.00 94.88 341 CYS A C 1
ATOM 2718 O O . CYS A 1 341 ? -6.844 -4.894 -13.333 1.00 94.88 341 CYS A O 1
ATOM 2720 N N . ASP A 1 342 ? -4.907 -4.326 -14.327 1.00 92.44 342 ASP A N 1
ATOM 2721 C CA . ASP A 1 342 ? -5.146 -4.946 -15.627 1.00 92.44 342 ASP A CA 1
ATOM 2722 C C . ASP A 1 342 ? -4.311 -6.207 -15.854 1.00 92.44 342 ASP A C 1
ATOM 2724 O O . ASP A 1 342 ? -4.418 -6.823 -16.919 1.00 92.44 342 ASP A O 1
ATOM 2728 N N . SER A 1 343 ? -3.562 -6.645 -14.833 1.00 84.88 343 SER A N 1
ATOM 2729 C CA . SER A 1 343 ? -3.043 -8.004 -14.797 1.00 84.88 343 SER A CA 1
ATOM 2730 C C . SER A 1 343 ? -4.242 -8.945 -14.914 1.00 84.88 343 SER A C 1
ATOM 2732 O O . SER A 1 343 ? -5.214 -8.848 -14.158 1.00 84.88 343 SER A O 1
ATOM 2734 N N . GLY A 1 344 ? -4.238 -9.799 -15.943 1.00 73.12 344 GLY A N 1
ATOM 2735 C CA . GLY A 1 344 ? -5.287 -10.803 -16.104 1.00 73.12 344 GLY A CA 1
ATOM 2736 C C . GLY A 1 344 ? -5.465 -11.549 -14.785 1.00 73.12 344 GLY A C 1
ATOM 2737 O O . GLY A 1 344 ? -4.485 -11.752 -14.062 1.00 73.12 344 GLY A O 1
ATOM 2738 N N . ALA A 1 345 ? -6.704 -11.910 -14.437 1.00 55.84 345 ALA A N 1
ATOM 2739 C CA . ALA A 1 345 ? -6.939 -12.711 -13.244 1.00 55.84 345 ALA A CA 1
ATOM 2740 C C . ALA A 1 345 ? -6.019 -13.933 -13.334 1.00 55.84 345 ALA A C 1
ATOM 2742 O O . ALA A 1 345 ? -6.143 -14.712 -14.277 1.00 55.84 345 ALA A O 1
ATOM 2743 N N . SER A 1 346 ? -5.047 -14.049 -12.425 1.00 47.09 346 SER A N 1
ATOM 2744 C CA . SER A 1 346 ? -4.198 -15.233 -12.352 1.00 47.09 346 SER A CA 1
ATOM 2745 C C . SER A 1 346 ? -5.127 -16.398 -12.032 1.00 47.09 346 SER A C 1
ATOM 2747 O O . SER A 1 346 ? -5.589 -16.516 -10.895 1.00 47.09 346 SER A O 1
ATOM 2749 N N . SER A 1 347 ? -5.494 -17.131 -13.080 1.00 35.06 347 SER A N 1
ATOM 2750 C CA . SER A 1 347 ? -6.368 -18.300 -13.065 1.00 35.06 347 SER A CA 1
ATOM 2751 C C . SER A 1 347 ? -5.747 -19.431 -12.272 1.00 35.06 347 SER A C 1
ATOM 2753 O O . SER A 1 347 ? -4.549 -19.697 -12.537 1.00 35.06 347 SER A O 1
#

Organism: NCBI:txid1333877

Secondary structure (DSSP, 8-state):
-PPPPP-------------------------------PPP-PPPSS-----------TTGGGSPPGGGSS---EEEEEEEEE-SS---SSSEEEE-HHHHHHHIIIIITTSSSPGGG--EEEEEEEEE---HHHHHHH--SSEE---EETTEE-STTHHHHHHHH-SPPEEE---TTT-----SS--BSS--TTTTT---EEEE--S-TTS-GGG--HHHHHH---SB--SS--TTTT---TT------BTTBSEEEEEEEEEEHHHHHT-S-HHHHHHTT-EEEETTTTEEES--TT--TT-HHHHHHHHHHHHHHHHHHHHHHH-TT-SS-S--PPPPB-S----

Foldseek 3Di:
DDDDDDDDDDDDDDDDDDDDDDDDDDDPDPDPPPPPPDDFPDPPDQDPPDPPPDDPDVVNVPPPDPLLVAWDKFKFKWKDFDAPDDDPPAQDKTWDLLQVLLCCLQQFQQDVVGPPNGWKMWIKTKIFTAARQCCVVQVFRADAAFHGDLLATPDPPPVVVLVRGAQTKHKDFDDCVRFVRFAPAQQAPDDDPRPRGGIMMIGFHAFPNNDHPVPDDPVRCVVGGHQEWAQDQDPVVRDHDPPRTDQPNPRRHGMYIDTQDMDTPCRLRVPPDSVVCVVVVWGCAHPVQQATGPGGLRRCRHDNSSSVVSSVSRLVVSVVVNCVPANCPDPDHSGGDNHHNHHPHPD

pLDDT: mean 83.77, std 21.8, range [25.75, 98.81]

Sequence (347 aa):
MEVPNASALSNNLGFGALLLLVPVAFFLVMTKLHRGSYAPATAPAAAPAYSAAAGATYQEQLRSDPCDAGPCRREFYMYRAQSDFNYPMQNVNTASLAGVMWYLHNEIVQSVPRKYDVTRVMRLKVTMMNTQEWWTTHQSQFGAYVAFDMGHCTVPNCQHIWDTYGYIVGCQAPNTGVANYRADRRTMKECNVGRCHAPIWYSLPGACPQMRYDMKTPFCKQNYPGGFAFASYNETTGLGRRDDWEVTGGRTATYHVDWAGEVTLDELVGIYNYSDFMSQGYREYDKVSDQGYGTTFWNGIHNESACRWRMNRLRDLLNQKIDTKYGTTSRFPRDLPEPMCDSGASS

Radius of gyration: 24.19 Å; chains: 1; bounding box: 59×54×79 Å